Protein AF-A0AAW5HTX4-F1 (afdb_monomer_lite)

Structure (mmCIF, N/CA/C/O backbone):
data_AF-A0AAW5HTX4-F1
#
_entry.id   AF-A0AAW5HTX4-F1
#
loop_
_atom_site.group_PDB
_atom_site.id
_atom_site.type_symbol
_atom_site.label_atom_id
_atom_site.label_alt_id
_atom_site.label_comp_id
_atom_site.label_asym_id
_atom_site.label_entity_id
_atom_site.label_seq_id
_atom_site.pdbx_PDB_ins_code
_atom_site.Cartn_x
_atom_site.Cartn_y
_atom_site.Cartn_z
_atom_site.occupancy
_atom_site.B_iso_or_equiv
_atom_site.auth_seq_id
_atom_site.auth_comp_id
_atom_site.auth_asym_id
_atom_site.auth_atom_id
_atom_site.pdbx_PDB_model_num
ATOM 1 N N . MET A 1 1 ? -4.013 6.858 23.378 1.00 80.94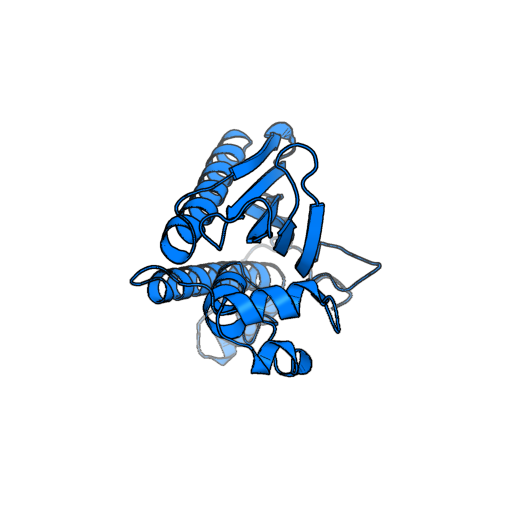 1 MET A N 1
ATOM 2 C CA . MET A 1 1 ? -2.595 6.657 23.017 1.00 80.94 1 MET A CA 1
ATOM 3 C C . MET A 1 1 ? -1.921 7.992 23.233 1.00 80.94 1 MET A C 1
ATOM 5 O O . MET A 1 1 ? -2.465 8.978 22.756 1.00 80.94 1 MET A O 1
ATOM 9 N N . ASP A 1 2 ? -0.835 8.052 23.999 1.00 87.62 2 ASP A N 1
ATOM 10 C CA . ASP A 1 2 ? -0.109 9.316 24.185 1.00 87.62 2 ASP A CA 1
ATOM 11 C C . ASP A 1 2 ? 0.807 9.634 22.985 1.00 87.62 2 ASP A C 1
ATOM 13 O O . ASP A 1 2 ? 1.029 8.789 22.111 1.00 87.62 2 ASP A O 1
ATOM 17 N N . SER A 1 3 ? 1.330 10.861 22.944 1.00 88.44 3 SER A N 1
ATOM 18 C CA . SER A 1 3 ? 2.162 11.374 21.850 1.00 88.44 3 SER A CA 1
ATOM 19 C C . SER A 1 3 ? 3.424 10.537 21.603 1.00 88.44 3 SER A C 1
ATOM 21 O O . SER A 1 3 ? 3.768 10.269 20.451 1.00 88.44 3 SER A O 1
ATOM 23 N N . ASN A 1 4 ? 4.076 10.056 22.667 1.00 89.25 4 ASN A N 1
ATOM 24 C CA . ASN A 1 4 ? 5.295 9.246 22.567 1.00 89.25 4 ASN A CA 1
ATOM 25 C C . ASN A 1 4 ? 4.986 7.851 22.006 1.00 89.25 4 ASN A C 1
ATOM 27 O O . ASN A 1 4 ? 5.704 7.334 21.148 1.00 89.25 4 ASN A O 1
ATOM 31 N N . GLN A 1 5 ? 3.887 7.239 22.456 1.00 91.81 5 GLN A N 1
ATOM 32 C CA . GLN A 1 5 ? 3.403 5.968 21.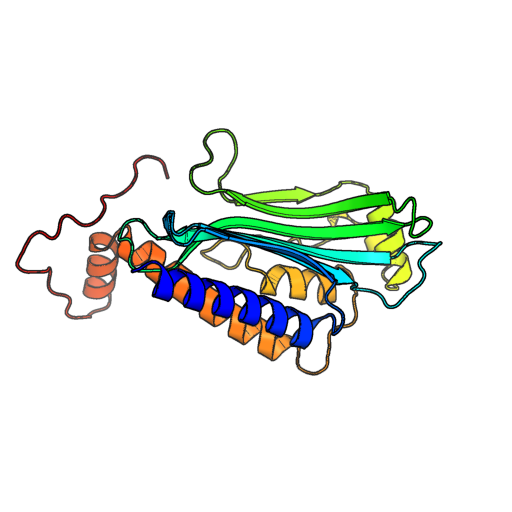923 1.00 91.81 5 GLN A CA 1
ATOM 33 C C . GLN A 1 5 ? 3.007 6.090 20.450 1.00 91.81 5 GLN A C 1
ATOM 35 O O . GLN A 1 5 ? 3.259 5.163 19.677 1.00 91.81 5 GLN A O 1
ATOM 40 N N . PHE A 1 6 ? 2.386 7.208 20.056 1.00 93.12 6 PHE A N 1
ATOM 41 C CA . PHE A 1 6 ? 2.035 7.468 18.663 1.00 93.12 6 PHE A CA 1
ATOM 42 C C . PHE A 1 6 ? 3.280 7.543 17.783 1.00 93.12 6 PHE A C 1
ATOM 44 O O . PHE A 1 6 ? 3.348 6.835 16.780 1.00 93.12 6 PHE A O 1
ATOM 51 N N . GLU A 1 7 ? 4.269 8.348 18.172 1.00 93.88 7 GLU A N 1
ATOM 52 C CA . GLU A 1 7 ? 5.511 8.513 17.417 1.00 93.88 7 GLU A CA 1
ATOM 53 C C . GLU A 1 7 ? 6.250 7.180 17.243 1.00 93.88 7 GLU A C 1
ATOM 55 O O . GLU A 1 7 ? 6.597 6.809 16.119 1.00 93.88 7 GLU A O 1
ATOM 60 N N . ALA A 1 8 ? 6.397 6.403 18.321 1.00 93.94 8 ALA A N 1
ATOM 61 C CA . ALA A 1 8 ? 7.039 5.092 18.273 1.00 93.94 8 ALA A CA 1
ATOM 62 C C . ALA A 1 8 ? 6.299 4.113 17.345 1.00 93.94 8 ALA A C 1
ATOM 64 O O . ALA A 1 8 ? 6.917 3.439 16.518 1.00 93.94 8 ALA A O 1
ATOM 65 N N . LYS A 1 9 ? 4.963 4.048 17.436 1.00 93.94 9 LYS A N 1
ATOM 66 C CA . LYS A 1 9 ? 4.156 3.183 16.563 1.00 93.94 9 LYS A CA 1
ATOM 67 C C . LYS A 1 9 ? 4.182 3.652 15.108 1.00 93.94 9 LYS A C 1
ATOM 69 O O . LYS A 1 9 ? 4.196 2.815 14.208 1.00 93.94 9 LYS A O 1
ATOM 74 N N . PHE A 1 10 ? 4.186 4.961 14.862 1.00 94.94 10 PHE A N 1
ATOM 75 C CA . PHE A 1 10 ? 4.297 5.528 13.520 1.00 94.94 10 PHE A CA 1
ATOM 76 C C . PHE A 1 10 ? 5.642 5.167 12.880 1.00 94.94 10 PHE A C 1
ATOM 78 O O . PHE A 1 10 ? 5.659 4.686 11.746 1.00 94.94 10 PHE A O 1
ATOM 85 N N . ALA A 1 11 ? 6.744 5.315 13.621 1.00 94.56 11 ALA A N 1
ATOM 86 C CA . ALA A 1 11 ? 8.073 4.918 13.168 1.00 94.56 11 ALA A CA 1
ATOM 87 C C . ALA A 1 11 ? 8.150 3.410 12.878 1.00 94.56 11 ALA A C 1
ATOM 89 O O . ALA A 1 11 ? 8.639 3.015 11.821 1.00 94.56 11 ALA A O 1
ATOM 90 N N . ALA A 1 12 ? 7.594 2.570 13.759 1.00 95.06 12 ALA A N 1
ATOM 91 C CA . ALA A 1 12 ? 7.529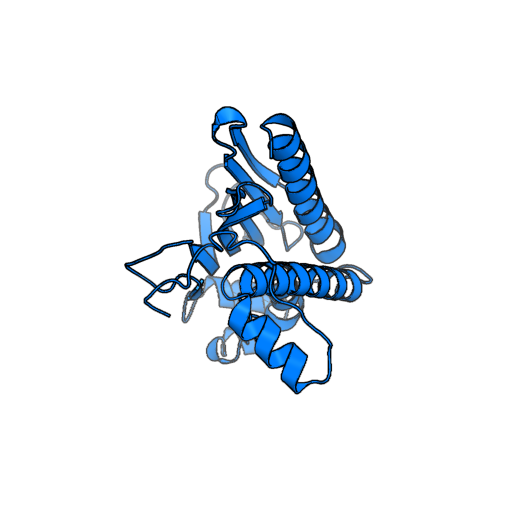 1.124 13.546 1.00 95.06 12 ALA A CA 1
ATOM 92 C C . ALA A 1 12 ? 6.729 0.755 12.286 1.00 95.06 12 ALA A C 1
ATOM 94 O O . ALA A 1 12 ? 7.156 -0.095 11.509 1.00 95.06 12 ALA A O 1
ATOM 95 N N . PHE A 1 13 ? 5.601 1.427 12.038 1.00 94.44 13 PHE A N 1
ATOM 96 C CA . PHE A 1 13 ? 4.815 1.221 10.822 1.00 94.44 13 PHE A CA 1
ATOM 97 C C . PHE A 1 13 ? 5.571 1.663 9.559 1.00 94.44 13 PHE A C 1
ATOM 99 O O . PHE A 1 13 ? 5.576 0.945 8.560 1.00 94.44 13 PHE A O 1
ATOM 106 N N . GLN A 1 14 ? 6.251 2.815 9.592 1.00 95.00 14 GLN A N 1
ATOM 107 C CA . GLN A 1 14 ? 7.101 3.251 8.480 1.00 95.00 14 GLN A CA 1
ATOM 108 C C . GLN A 1 14 ? 8.221 2.233 8.206 1.00 95.00 14 GLN A C 1
ATOM 110 O O . GLN A 1 14 ? 8.493 1.921 7.042 1.00 95.00 14 GLN A O 1
ATOM 115 N N . GLN A 1 15 ? 8.846 1.695 9.257 1.00 94.62 15 GLN A N 1
ATOM 116 C CA . GLN A 1 15 ? 9.883 0.673 9.136 1.00 94.62 15 GLN A CA 1
ATOM 117 C C . GLN A 1 15 ? 9.324 -0.622 8.541 1.00 94.62 15 GLN A C 1
ATOM 119 O O . GLN A 1 15 ? 9.898 -1.138 7.592 1.00 94.62 15 GLN A O 1
ATOM 124 N N . GLN A 1 16 ? 8.156 -1.085 8.990 1.00 94.88 16 GLN A N 1
ATOM 125 C CA . GLN A 1 16 ? 7.494 -2.265 8.425 1.00 94.88 16 GLN A CA 1
ATOM 126 C C . GLN A 1 16 ? 7.256 -2.128 6.912 1.00 94.88 16 GLN A C 1
ATOM 128 O O . GLN A 1 16 ? 7.512 -3.058 6.150 1.00 94.88 16 GLN A O 1
ATOM 133 N N . VAL A 1 17 ? 6.794 -0.957 6.459 1.00 95.62 17 VAL A N 1
ATOM 134 C CA . VAL A 1 17 ? 6.591 -0.675 5.028 1.00 95.62 17 VAL A CA 1
ATOM 135 C C . VAL A 1 17 ? 7.920 -0.660 4.266 1.00 95.62 17 VAL A C 1
ATOM 137 O O . VAL A 1 17 ? 8.011 -1.192 3.161 1.00 95.62 17 VAL A O 1
ATOM 140 N N . THR A 1 18 ? 8.952 -0.065 4.860 1.00 95.25 18 THR A N 1
ATOM 141 C CA . THR A 1 18 ? 10.319 -0.018 4.317 1.00 95.25 18 THR A CA 1
ATOM 142 C C . THR A 1 18 ? 10.878 -1.434 4.146 1.00 95.25 18 THR A C 1
ATOM 144 O O . THR A 1 18 ? 11.336 -1.785 3.058 1.00 95.25 18 THR A O 1
ATOM 147 N N . ASP A 1 19 ? 10.758 -2.267 5.179 1.00 95.19 19 ASP A N 1
ATOM 148 C CA . ASP A 1 19 ? 11.238 -3.649 5.203 1.00 95.19 19 ASP A CA 1
ATOM 149 C C . ASP A 1 19 ? 10.492 -4.525 4.199 1.00 95.19 19 ASP A C 1
ATOM 151 O O . ASP A 1 19 ? 11.114 -5.335 3.519 1.00 95.19 19 ASP A O 1
ATOM 155 N N . LEU A 1 20 ? 9.178 -4.336 4.040 1.00 96.50 20 LEU A N 1
ATOM 156 C CA . LEU A 1 20 ? 8.399 -5.051 3.031 1.00 96.50 20 LEU A CA 1
ATOM 157 C C . LEU A 1 20 ? 8.907 -4.751 1.615 1.00 96.50 20 LEU A C 1
ATOM 159 O O . LEU A 1 20 ? 9.114 -5.673 0.826 1.00 96.50 20 LEU A O 1
ATOM 163 N N . ILE A 1 21 ? 9.132 -3.478 1.279 1.00 95.88 21 ILE A N 1
ATOM 164 C CA . ILE A 1 21 ? 9.647 -3.093 -0.044 1.00 95.88 21 ILE A CA 1
ATOM 165 C C . ILE A 1 21 ? 11.064 -3.646 -0.246 1.00 95.88 21 ILE A C 1
ATOM 167 O O . ILE A 1 21 ? 11.366 -4.205 -1.308 1.00 95.88 21 ILE A O 1
ATOM 171 N N . ALA A 1 22 ? 11.904 -3.546 0.788 1.00 94.38 22 ALA A N 1
ATOM 172 C CA . ALA A 1 22 ? 13.249 -4.103 0.800 1.00 94.38 22 ALA A CA 1
ATOM 173 C C . ALA A 1 22 ? 13.244 -5.621 0.627 1.00 94.38 22 ALA A C 1
ATOM 175 O O . ALA A 1 22 ? 14.037 -6.143 -0.141 1.00 94.38 22 ALA A O 1
ATOM 176 N N . ALA A 1 23 ? 12.330 -6.352 1.248 1.00 95.44 23 ALA A N 1
ATOM 177 C CA . ALA A 1 23 ? 12.267 -7.803 1.126 1.00 95.44 23 ALA A CA 1
ATOM 178 C C . ALA A 1 23 ? 11.698 -8.284 -0.221 1.00 95.44 23 ALA A C 1
ATOM 180 O O . ALA A 1 23 ? 11.885 -9.443 -0.583 1.00 95.44 23 ALA A O 1
ATOM 181 N N . THR A 1 24 ? 11.018 -7.418 -0.982 1.00 96.38 24 THR A N 1
ATOM 182 C CA . THR A 1 24 ? 10.238 -7.839 -2.159 1.00 96.38 24 THR A CA 1
ATOM 183 C C . THR A 1 24 ? 10.767 -7.312 -3.487 1.00 96.38 24 THR A C 1
ATOM 185 O O . THR A 1 24 ? 10.966 -8.111 -4.398 1.00 96.38 24 THR A O 1
ATOM 188 N N . VAL A 1 25 ? 10.998 -6.003 -3.628 1.00 92.50 25 VAL A N 1
ATOM 189 C CA . VAL A 1 25 ? 11.201 -5.379 -4.953 1.00 92.50 25 VAL A CA 1
ATOM 190 C C . VAL A 1 25 ? 12.411 -4.458 -5.052 1.00 92.50 25 VAL A C 1
ATOM 192 O O . VAL A 1 25 ? 12.910 -4.258 -6.156 1.00 92.50 25 VAL A O 1
ATOM 195 N N . SER A 1 26 ? 12.918 -3.883 -3.953 1.00 89.50 26 SER A N 1
ATOM 196 C CA . SER A 1 26 ? 14.037 -2.932 -4.055 1.00 89.50 26 SER A CA 1
ATOM 197 C C . SER A 1 26 ? 14.807 -2.740 -2.751 1.00 89.50 26 SER A C 1
ATOM 199 O O . SER A 1 26 ? 14.221 -2.334 -1.760 1.00 89.50 26 SER A O 1
ATOM 201 N N . ASP A 1 27 ? 16.132 -2.948 -2.760 1.00 82.44 27 ASP A N 1
ATOM 202 C CA . ASP A 1 27 ? 17.028 -2.569 -1.640 1.00 82.44 27 ASP A CA 1
ATOM 203 C C . ASP A 1 27 ? 17.241 -1.056 -1.517 1.00 82.44 27 ASP A C 1
ATOM 205 O O . ASP A 1 27 ? 17.730 -0.560 -0.502 1.00 82.44 27 ASP A O 1
ATOM 209 N N . HIS A 1 28 ? 16.944 -0.309 -2.578 1.00 81.25 28 HIS A N 1
ATOM 210 C CA . HIS A 1 28 ? 17.257 1.107 -2.648 1.00 81.25 28 HIS A CA 1
ATOM 211 C C . HIS A 1 28 ? 15.996 1.920 -2.450 1.00 81.25 28 HIS A C 1
ATOM 213 O O . HIS A 1 28 ? 15.195 2.093 -3.361 1.00 81.25 28 HIS A O 1
ATOM 219 N N . LEU A 1 29 ? 15.851 2.469 -1.254 1.00 78.94 29 LEU A N 1
ATOM 220 C CA . LEU A 1 29 ? 14.774 3.391 -0.951 1.00 78.94 29 LEU A CA 1
ATOM 221 C C . LEU A 1 29 ? 15.287 4.819 -1.040 1.00 78.94 29 LEU A C 1
ATOM 223 O O . LEU A 1 29 ? 16.296 5.188 -0.439 1.00 78.94 29 LEU A O 1
ATOM 227 N N . VAL A 1 30 ? 14.566 5.634 -1.797 1.00 76.00 30 VAL A N 1
ATOM 228 C CA . VAL A 1 30 ? 14.696 7.081 -1.749 1.00 76.00 30 VAL A CA 1
ATOM 229 C C . VAL A 1 30 ? 13.544 7.580 -0.891 1.00 76.00 30 VAL A C 1
ATOM 231 O O . VAL A 1 30 ? 12.400 7.652 -1.342 1.00 76.00 30 VAL A O 1
ATOM 234 N N . THR A 1 31 ? 13.831 7.899 0.369 1.00 70.50 31 THR A N 1
ATOM 235 C CA . THR A 1 31 ? 12.855 8.569 1.232 1.00 70.50 31 THR A CA 1
ATOM 236 C C . THR A 1 31 ? 12.587 9.955 0.659 1.00 70.50 31 THR A C 1
ATOM 238 O O . THR A 1 31 ? 13.500 10.775 0.562 1.00 70.50 31 THR A O 1
ATOM 241 N N . GLY A 1 32 ? 11.345 10.203 0.245 1.00 67.00 32 GLY A N 1
ATOM 242 C CA . GLY A 1 32 ? 10.925 11.513 -0.248 1.00 67.00 32 GLY A CA 1
ATOM 243 C C . GLY A 1 32 ? 10.712 12.495 0.901 1.00 67.00 32 GLY A C 1
ATOM 244 O O . GLY A 1 32 ? 11.125 13.648 0.816 1.00 67.00 32 GLY A O 1
ATOM 245 N N . PHE A 1 33 ? 10.095 12.020 1.989 1.00 85.56 33 PHE A N 1
ATOM 246 C CA . PHE A 1 33 ? 9.729 12.821 3.158 1.00 85.56 33 PHE A CA 1
ATOM 247 C C . PHE A 1 33 ? 9.271 11.918 4.316 1.00 85.56 33 PHE A C 1
ATOM 249 O O . PHE A 1 33 ? 8.648 10.885 4.080 1.00 85.56 33 PHE A O 1
ATOM 256 N N . SER A 1 34 ? 9.521 12.315 5.564 1.00 92.25 34 SER A N 1
ATOM 257 C CA . SER A 1 34 ? 8.826 11.776 6.740 1.00 92.25 34 SER A CA 1
ATOM 258 C C . SER A 1 34 ? 8.598 12.897 7.748 1.00 92.25 34 SER A C 1
ATOM 260 O O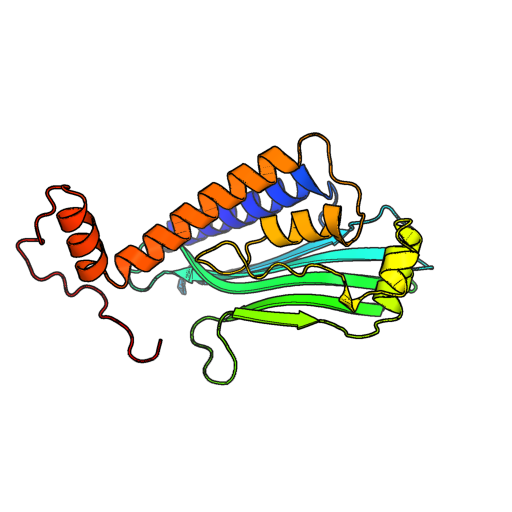 . SER A 1 34 ? 9.460 13.755 7.942 1.00 92.25 34 SER A O 1
ATOM 262 N N . PHE A 1 35 ? 7.414 12.911 8.346 1.00 92.88 35 PHE A N 1
ATOM 263 C CA . PHE A 1 35 ? 6.977 13.904 9.311 1.00 92.88 35 PHE A CA 1
ATOM 264 C C . PHE A 1 35 ? 6.050 13.265 10.330 1.00 92.88 35 PHE A C 1
ATOM 266 O O . PHE A 1 35 ? 5.119 12.544 9.973 1.00 92.88 35 PHE A O 1
ATOM 273 N N . CYS A 1 36 ? 6.271 13.590 11.594 1.00 93.44 36 CYS A N 1
ATOM 274 C CA . CYS A 1 36 ? 5.404 13.228 12.697 1.00 93.44 36 CYS A CA 1
ATOM 275 C C . CYS A 1 36 ? 5.122 14.496 13.501 1.00 93.44 36 CYS A C 1
ATOM 277 O O . CYS A 1 36 ? 6.045 15.227 13.849 1.00 93.44 36 CYS A O 1
ATOM 279 N N . ASN A 1 37 ? 3.849 14.763 13.774 1.00 91.81 37 ASN A N 1
ATOM 280 C CA . ASN A 1 37 ? 3.406 15.747 14.747 1.00 91.81 37 ASN A CA 1
ATOM 281 C C . ASN A 1 37 ? 2.778 14.976 15.922 1.00 91.81 37 ASN A C 1
ATOM 283 O O . ASN A 1 37 ? 1.619 14.555 15.813 1.00 91.81 37 ASN A O 1
ATOM 287 N N . PRO A 1 38 ? 3.535 14.766 17.014 1.00 86.12 38 PRO A N 1
ATOM 288 C CA . PRO A 1 38 ? 3.061 14.009 18.167 1.00 86.12 38 PRO A CA 1
ATOM 289 C C . PRO A 1 38 ? 1.879 14.684 18.877 1.00 86.12 38 PRO A C 1
ATOM 291 O O . PRO A 1 38 ? 0.958 13.992 19.302 1.00 86.12 38 PRO A O 1
ATOM 294 N N . ASP A 1 39 ? 1.842 16.020 18.932 1.00 87.31 39 ASP A N 1
ATOM 295 C CA . ASP A 1 39 ? 0.778 16.785 19.607 1.00 87.31 39 ASP A CA 1
ATOM 296 C C . ASP A 1 39 ? -0.597 16.566 18.970 1.00 87.31 39 ASP A C 1
ATOM 298 O O . ASP A 1 39 ? -1.616 16.495 19.650 1.00 87.31 39 ASP A O 1
ATOM 302 N N . THR A 1 40 ? -0.624 16.430 17.644 1.00 89.00 40 THR A N 1
ATOM 303 C CA . THR A 1 40 ? -1.851 16.158 16.879 1.00 89.00 40 THR A CA 1
ATOM 304 C C . THR A 1 40 ? -2.029 14.679 16.540 1.00 89.00 40 THR A C 1
ATOM 306 O O . THR A 1 40 ? -2.977 14.332 15.835 1.00 89.00 40 THR A O 1
ATOM 309 N N . CYS A 1 41 ? -1.117 13.812 17.004 1.00 92.31 41 CYS A N 1
ATOM 310 C CA . CYS A 1 41 ? -1.052 12.392 16.654 1.00 92.31 41 CYS A CA 1
ATOM 311 C C . CYS A 1 41 ? -1.262 12.162 15.148 1.00 92.31 41 CYS A C 1
ATOM 313 O O . CYS A 1 41 ? -2.126 11.394 14.707 1.00 92.31 41 CYS A O 1
ATOM 315 N N . MET A 1 42 ? -0.487 12.893 14.343 1.00 94.19 42 MET A N 1
ATOM 316 C CA . MET A 1 42 ? -0.557 12.858 12.888 1.00 94.19 42 MET A CA 1
ATOM 317 C C . MET A 1 42 ? 0.831 12.648 12.297 1.00 94.19 42 MET A C 1
ATOM 319 O O . MET A 1 42 ? 1.744 13.435 12.520 1.00 94.19 42 MET A O 1
ATOM 323 N N . GLY A 1 43 ? 0.975 11.600 11.494 1.00 96.00 43 GLY A N 1
ATOM 324 C CA . GLY A 1 43 ? 2.215 11.257 10.810 1.00 96.00 43 GLY A CA 1
ATOM 325 C C . GLY A 1 43 ? 2.004 11.150 9.308 1.00 96.00 43 GLY A C 1
ATOM 326 O O . GLY A 1 43 ? 0.909 10.842 8.832 1.00 96.00 43 GLY A O 1
ATOM 327 N N . SER A 1 44 ? 3.030 11.439 8.523 1.00 97.00 44 SER A N 1
ATOM 328 C CA . SER A 1 44 ? 3.028 11.263 7.074 1.00 97.00 44 SER A CA 1
ATOM 329 C C . SER A 1 44 ? 4.408 10.875 6.579 1.00 97.00 44 SER A C 1
ATOM 331 O O . SER A 1 44 ? 5.397 11.454 7.012 1.00 97.00 44 SER A O 1
ATOM 333 N N . PHE A 1 45 ? 4.479 9.930 5.649 1.00 96.50 45 PHE A N 1
ATOM 334 C CA . PHE A 1 45 ? 5.734 9.575 4.998 1.00 96.50 45 PHE A CA 1
ATOM 335 C C . PHE A 1 45 ? 5.532 9.268 3.517 1.00 96.50 45 PHE A C 1
ATOM 337 O O . PHE A 1 45 ? 4.452 8.859 3.082 1.00 96.50 45 PHE A O 1
ATOM 344 N N . GLU A 1 46 ? 6.600 9.477 2.754 1.00 96.31 46 GLU A N 1
ATOM 345 C CA . GLU A 1 46 ? 6.705 9.163 1.339 1.00 96.31 46 GLU A CA 1
ATOM 346 C C . GLU A 1 46 ? 7.976 8.354 1.067 1.00 96.31 46 GLU A C 1
ATOM 348 O O . GLU A 1 46 ? 9.086 8.776 1.402 1.00 96.31 46 GLU A O 1
ATOM 353 N N . LEU A 1 47 ? 7.803 7.215 0.401 1.00 95.44 47 LEU A N 1
ATOM 354 C CA . LEU A 1 47 ? 8.875 6.352 -0.077 1.00 95.44 47 LEU A CA 1
ATOM 355 C C . LEU A 1 47 ? 8.802 6.236 -1.601 1.00 95.44 47 LEU A C 1
ATOM 357 O O . LEU A 1 47 ? 7.725 6.077 -2.186 1.00 95.44 47 LEU A O 1
ATOM 361 N N . LEU A 1 48 ? 9.967 6.305 -2.238 1.00 93.06 48 LEU A N 1
ATOM 362 C CA . LEU A 1 48 ? 10.161 6.062 -3.662 1.00 93.06 48 LEU A CA 1
ATOM 363 C C . LEU A 1 48 ? 11.157 4.914 -3.817 1.00 93.06 48 LEU A C 1
ATOM 365 O O . LEU A 1 48 ? 12.318 5.034 -3.428 1.00 93.06 48 LEU A O 1
ATOM 369 N N . ALA A 1 49 ? 10.704 3.807 -4.390 1.00 93.06 49 ALA A N 1
ATOM 370 C CA . ALA A 1 49 ? 11.501 2.606 -4.586 1.00 93.06 49 ALA A CA 1
ATOM 371 C C . ALA A 1 49 ? 11.678 2.349 -6.089 1.00 93.06 49 ALA A C 1
ATOM 373 O O . ALA A 1 49 ? 10.694 2.063 -6.774 1.00 93.06 49 ALA A O 1
ATOM 374 N N . PRO A 1 50 ? 12.892 2.454 -6.650 1.00 91.00 50 PRO A N 1
ATOM 375 C CA . PRO A 1 50 ? 13.144 2.071 -8.032 1.00 91.00 50 PRO A CA 1
ATOM 376 C C . PRO A 1 50 ? 12.853 0.579 -8.224 1.00 91.00 50 PRO A C 1
ATOM 378 O O . PRO A 1 50 ? 13.394 -0.250 -7.493 1.00 91.00 50 PRO A O 1
ATOM 381 N N . LEU A 1 51 ? 12.027 0.250 -9.218 1.00 89.81 51 LEU A N 1
ATOM 382 C CA . LEU A 1 51 ? 11.667 -1.128 -9.589 1.00 89.81 51 LEU A CA 1
ATOM 383 C C . LEU A 1 51 ? 12.613 -1.718 -10.648 1.00 89.81 51 LEU A C 1
ATOM 385 O O . LEU A 1 51 ? 12.671 -2.926 -10.846 1.00 89.81 51 LEU A O 1
ATOM 389 N N . SER A 1 52 ? 13.369 -0.861 -11.339 1.00 75.06 52 SER A N 1
ATOM 390 C CA . SER A 1 52 ? 14.335 -1.240 -12.373 1.00 75.06 52 SER A CA 1
ATOM 391 C C . SER A 1 52 ? 15.710 -0.649 -12.068 1.00 75.06 52 SER A C 1
ATOM 393 O O . SER A 1 52 ? 15.824 0.549 -11.788 1.00 75.06 52 SER A O 1
ATOM 395 N N . TYR A 1 53 ? 16.769 -1.451 -12.187 1.00 55.19 53 TYR A N 1
ATOM 396 C CA . TYR A 1 53 ? 18.137 -0.983 -11.979 1.00 55.19 53 TYR A CA 1
ATOM 397 C C . TYR A 1 53 ? 18.634 -0.196 -13.210 1.00 55.19 53 TYR A C 1
ATOM 399 O O . TYR A 1 53 ? 19.022 -0.767 -14.220 1.00 55.19 53 TYR A O 1
ATOM 407 N N . LYS A 1 54 ? 18.601 1.139 -13.101 1.00 52.31 54 LYS A N 1
ATOM 408 C CA . LYS A 1 54 ? 19.362 2.141 -13.878 1.00 52.31 54 LYS A CA 1
ATOM 409 C C . LYS A 1 54 ? 19.398 1.997 -15.415 1.00 52.31 54 LYS A C 1
ATOM 411 O O . LYS A 1 54 ? 20.364 1.482 -15.963 1.00 52.31 54 LYS A O 1
ATOM 416 N N . ILE A 1 55 ? 18.516 2.734 -16.099 1.00 52.16 55 ILE A N 1
ATO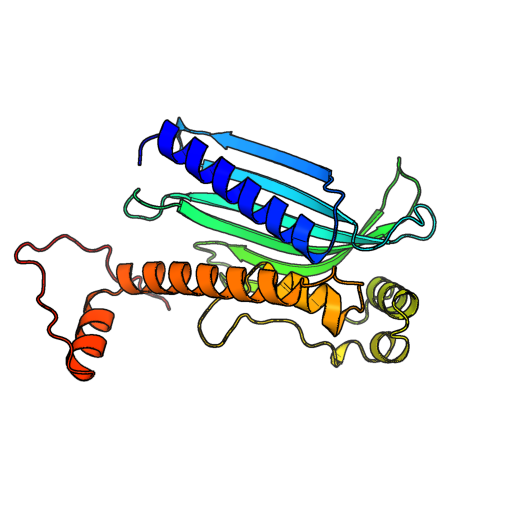M 417 C CA . ILE A 1 55 ? 18.937 3.553 -17.255 1.00 52.16 55 ILE A CA 1
ATOM 418 C C . ILE A 1 55 ? 18.325 4.964 -17.107 1.00 52.16 55 ILE A C 1
ATOM 420 O O . ILE A 1 55 ? 17.210 5.215 -17.560 1.00 52.16 55 ILE A O 1
ATOM 424 N N . PRO A 1 56 ? 19.011 5.901 -16.419 1.00 51.47 56 PRO A N 1
ATOM 425 C CA . PRO A 1 56 ? 18.441 7.200 -16.039 1.00 51.47 56 PRO A CA 1
ATOM 426 C C . PRO A 1 56 ? 17.967 8.063 -17.215 1.00 51.47 56 PRO A C 1
ATOM 428 O O . PRO A 1 56 ? 17.020 8.828 -17.066 1.00 51.47 56 PRO A O 1
ATOM 431 N N . GLU A 1 57 ? 18.607 7.955 -18.380 1.00 59.81 57 GLU A N 1
ATOM 432 C CA . GLU A 1 57 ? 18.321 8.844 -19.512 1.00 59.81 57 GLU A CA 1
ATOM 433 C C . GLU A 1 57 ? 17.165 8.349 -20.386 1.00 59.81 57 GLU A C 1
ATOM 435 O O . GLU A 1 57 ? 16.357 9.156 -20.844 1.00 59.81 57 GLU A O 1
ATOM 440 N N . THR A 1 58 ? 17.019 7.032 -20.548 1.00 64.62 58 THR A N 1
ATOM 441 C CA . THR A 1 58 ? 15.924 6.427 -21.321 1.00 64.62 58 THR A CA 1
ATOM 442 C C . THR A 1 58 ? 14.681 6.170 -20.466 1.00 64.62 58 THR A C 1
ATOM 444 O O . THR A 1 58 ? 13.613 5.886 -21.004 1.00 64.62 58 THR A O 1
ATOM 447 N N . GLY A 1 59 ? 14.798 6.272 -19.141 1.00 73.75 59 GLY A N 1
ATOM 448 C CA . GLY A 1 59 ? 13.717 6.152 -18.168 1.00 73.75 59 GLY A CA 1
ATOM 449 C C . GLY A 1 59 ? 13.670 4.812 -17.435 1.00 73.75 59 GLY A C 1
ATOM 450 O O . GLY A 1 59 ? 14.370 3.873 -17.798 1.00 73.75 59 GLY A O 1
ATOM 451 N N . GLY A 1 60 ? 12.837 4.711 -16.407 1.00 86.44 60 GLY A N 1
ATOM 452 C CA . GLY A 1 60 ? 12.642 3.532 -15.567 1.00 86.44 60 GLY A CA 1
ATOM 453 C C . GLY A 1 60 ? 11.339 3.626 -14.780 1.00 86.44 60 GLY A C 1
ATOM 454 O O . GLY A 1 60 ? 10.543 4.538 -15.004 1.00 86.44 60 GLY A O 1
ATOM 455 N N . ALA A 1 61 ? 11.124 2.689 -13.864 1.00 90.81 61 ALA A N 1
ATOM 456 C CA . ALA A 1 61 ? 9.928 2.660 -13.032 1.00 90.81 61 ALA A CA 1
ATOM 457 C C . ALA A 1 61 ? 10.250 2.833 -11.547 1.00 90.81 61 ALA A C 1
ATOM 459 O O . ALA A 1 61 ? 11.258 2.326 -11.052 1.00 90.81 61 ALA A O 1
ATOM 460 N N . GLU A 1 62 ? 9.368 3.530 -10.840 1.00 93.06 62 GLU A N 1
ATOM 461 C CA . GLU A 1 62 ? 9.410 3.709 -9.391 1.00 93.06 62 GLU A CA 1
ATOM 462 C C . GLU A 1 62 ? 8.061 3.286 -8.793 1.00 93.06 62 GLU A C 1
ATOM 464 O O . GLU A 1 62 ? 7.001 3.704 -9.271 1.00 93.06 62 GLU A O 1
ATOM 469 N N . LEU A 1 63 ? 8.105 2.485 -7.730 1.00 95.88 63 LEU A N 1
ATOM 470 C CA . LEU A 1 63 ? 6.996 2.304 -6.805 1.00 95.88 63 LEU A CA 1
ATOM 471 C C . LEU A 1 63 ? 6.978 3.501 -5.853 1.00 95.88 63 LEU A C 1
ATOM 473 O O . LEU A 1 63 ? 7.968 3.822 -5.198 1.00 95.88 63 LEU A O 1
ATOM 477 N N . HIS A 1 64 ? 5.840 4.173 -5.793 1.00 96.31 64 HIS A N 1
ATOM 478 C CA . HIS A 1 64 ? 5.575 5.302 -4.921 1.00 96.31 64 HIS A CA 1
ATOM 479 C C . HIS A 1 64 ? 4.608 4.887 -3.825 1.00 96.31 64 HIS A C 1
ATOM 481 O O . HIS A 1 64 ? 3.531 4.367 -4.109 1.00 96.31 64 HIS A O 1
ATOM 487 N N . VAL A 1 65 ? 4.993 5.151 -2.582 1.00 97.44 65 VAL A N 1
ATOM 488 C CA . VAL A 1 65 ? 4.181 4.892 -1.398 1.00 97.44 65 VAL A CA 1
ATOM 489 C C . VAL A 1 65 ? 4.072 6.182 -0.610 1.00 97.44 65 VAL A C 1
ATOM 491 O O . VAL A 1 65 ? 5.076 6.731 -0.169 1.00 97.44 65 VAL A O 1
ATOM 494 N N . ASN A 1 66 ? 2.852 6.667 -0.421 1.00 97.06 66 ASN A N 1
ATOM 495 C CA . ASN A 1 66 ? 2.551 7.798 0.441 1.00 97.06 66 ASN A CA 1
ATOM 496 C C . ASN A 1 66 ? 1.482 7.385 1.448 1.00 97.06 66 ASN A C 1
ATOM 498 O O . ASN A 1 66 ? 0.432 6.869 1.067 1.00 97.06 66 ASN A O 1
ATOM 502 N N . CYS A 1 67 ? 1.744 7.625 2.725 1.00 96.75 67 CYS A N 1
ATOM 503 C CA . CYS A 1 67 ? 0.827 7.297 3.805 1.00 96.75 67 CYS A CA 1
ATOM 504 C C . CYS A 1 67 ? 0.679 8.493 4.733 1.00 96.75 67 CYS A C 1
ATOM 506 O O . CYS A 1 67 ? 1.673 9.088 5.143 1.00 96.75 67 CYS A O 1
ATOM 508 N N . LYS A 1 68 ? -0.560 8.783 5.131 1.00 96.62 68 LYS A N 1
ATOM 509 C CA . LYS A 1 68 ? -0.891 9.682 6.234 1.00 96.62 68 LYS A CA 1
ATOM 510 C C . LYS A 1 68 ? -1.632 8.895 7.301 1.00 96.62 68 LYS A C 1
ATOM 512 O O . LYS A 1 68 ? -2.700 8.332 7.042 1.00 96.62 68 LYS A O 1
ATOM 517 N N . ILE A 1 69 ? -1.059 8.861 8.493 1.00 95.25 69 ILE A N 1
ATOM 518 C CA . ILE A 1 69 ? -1.530 8.086 9.634 1.00 95.25 69 ILE A CA 1
ATOM 519 C C . ILE A 1 69 ? -2.002 9.043 10.723 1.00 95.25 69 ILE A C 1
ATOM 521 O O . ILE A 1 69 ? -1.426 10.105 10.940 1.00 95.25 69 ILE A O 1
ATOM 525 N N . THR A 1 70 ? -3.083 8.661 11.382 1.00 93.44 70 THR A N 1
ATOM 526 C CA . THR A 1 70 ? -3.646 9.337 12.548 1.00 93.44 70 THR A CA 1
ATOM 527 C C . THR A 1 70 ? -4.174 8.279 13.513 1.00 93.44 70 THR A C 1
ATOM 529 O O . THR A 1 70 ? -3.977 7.084 13.274 1.00 93.44 70 THR A O 1
ATOM 532 N N . LEU A 1 71 ? -4.830 8.673 14.595 1.00 89.12 71 LEU A N 1
ATOM 533 C CA . LEU A 1 71 ? -5.492 7.729 15.482 1.00 89.12 71 LEU A CA 1
ATOM 534 C C . LEU A 1 71 ? -6.853 7.274 14.929 1.00 89.12 71 LEU A C 1
ATOM 536 O O . LEU A 1 71 ? -7.454 7.868 14.024 1.00 89.12 71 LEU A O 1
ATOM 540 N N . ASP A 1 72 ? -7.324 6.134 15.418 1.00 82.88 72 ASP A N 1
ATOM 541 C CA . ASP A 1 72 ? -8.713 5.736 15.242 1.00 82.88 72 ASP A CA 1
ATOM 542 C C . ASP A 1 72 ? -9.647 6.580 16.122 1.00 82.88 72 ASP A C 1
ATOM 544 O O . ASP A 1 72 ? -9.206 7.401 16.912 1.00 82.88 72 ASP A O 1
ATOM 548 N N . ARG A 1 73 ? -10.965 6.408 15.977 1.00 74.31 73 ARG A N 1
ATOM 549 C CA . ARG A 1 73 ? -11.951 7.202 16.739 1.00 74.31 73 ARG A CA 1
ATOM 550 C C . ARG A 1 73 ? -11.869 7.005 18.253 1.00 74.31 73 ARG A C 1
ATOM 552 O O . ARG A 1 73 ? -12.418 7.808 18.990 1.00 74.31 73 ARG A O 1
ATOM 559 N N . THR A 1 74 ? -11.261 5.907 18.686 1.00 74.81 74 THR A N 1
ATOM 560 C CA . THR A 1 74 ? -11.078 5.566 20.099 1.00 74.81 74 THR A CA 1
ATOM 561 C C . THR A 1 74 ? -9.733 6.038 20.643 1.00 74.81 74 THR A C 1
ATOM 563 O O . THR A 1 74 ? -9.360 5.662 21.752 1.00 74.81 74 THR A O 1
ATOM 566 N N . ASP A 1 75 ? -8.963 6.777 19.839 1.00 79.00 75 ASP A N 1
ATOM 567 C CA . ASP A 1 75 ? -7.617 7.255 20.144 1.00 79.00 75 ASP A CA 1
ATOM 568 C C . ASP A 1 75 ? -6.666 6.162 20.655 1.00 79.00 75 ASP A C 1
ATOM 570 O O . ASP A 1 75 ? -5.722 6.409 21.406 1.00 79.00 75 ASP A O 1
ATOM 574 N N . SER A 1 76 ? -6.908 4.914 20.256 1.00 80.44 76 SER A N 1
ATOM 575 C CA . SER A 1 76 ? -6.271 3.737 20.854 1.00 80.44 76 SER A CA 1
ATOM 576 C C . SER A 1 76 ? -5.357 3.013 19.872 1.00 80.44 76 SER A C 1
ATOM 578 O O . SER A 1 76 ? -4.390 2.363 20.282 1.00 80.44 76 SER A O 1
ATOM 580 N N . PHE A 1 77 ? -5.606 3.162 18.570 1.00 84.62 77 PHE A N 1
ATOM 581 C CA . PHE A 1 77 ? -4.858 2.473 17.521 1.00 84.62 77 PHE A CA 1
ATOM 582 C C . PHE A 1 77 ? -4.476 3.418 16.387 1.00 84.62 77 PHE A C 1
ATOM 584 O O . PHE A 1 77 ? -5.159 4.405 16.122 1.00 84.62 77 PHE A O 1
ATOM 591 N N . LEU A 1 78 ? -3.387 3.084 15.688 1.00 90.00 78 LEU A N 1
ATOM 592 C CA . LEU A 1 78 ? -3.048 3.757 14.441 1.00 90.00 78 LEU A CA 1
ATOM 593 C C . LEU A 1 78 ? -4.107 3.476 13.382 1.00 90.00 78 LEU A C 1
ATOM 595 O O . LEU A 1 78 ? -4.705 2.402 13.315 1.00 90.00 78 LEU A O 1
ATOM 599 N N . SER A 1 79 ? -4.314 4.459 12.521 1.00 89.81 79 SER A N 1
ATOM 600 C CA . SER A 1 79 ? -5.366 4.413 11.535 1.00 89.81 79 SER A CA 1
ATOM 601 C C . SER A 1 79 ? -4.997 5.239 10.310 1.00 89.81 79 SER A C 1
ATOM 603 O O . SER A 1 79 ? -4.568 6.387 10.400 1.00 89.81 79 SER A O 1
ATOM 605 N N . THR A 1 80 ? -5.175 4.665 9.123 1.00 92.31 80 THR A N 1
ATOM 606 C CA . THR A 1 80 ? -4.850 5.358 7.872 1.00 92.31 80 THR A CA 1
ATOM 607 C C . THR A 1 80 ? -5.854 6.474 7.607 1.00 92.31 80 THR A C 1
ATOM 609 O O . THR A 1 80 ? -7.041 6.204 7.404 1.00 92.31 80 THR A O 1
ATOM 612 N N . HIS A 1 81 ? -5.390 7.720 7.571 1.00 92.56 81 HIS A N 1
ATOM 613 C CA . HIS A 1 81 ? -6.174 8.851 7.084 1.00 92.56 81 HIS A CA 1
ATOM 614 C C . HIS A 1 81 ? -6.199 8.866 5.553 1.00 92.56 81 HIS A C 1
ATOM 616 O O . HIS A 1 81 ? -7.266 8.965 4.953 1.00 92.56 81 HIS A O 1
ATOM 622 N N . SER A 1 82 ? -5.036 8.701 4.924 1.00 95.12 82 SER A N 1
ATOM 623 C CA . SER A 1 82 ? -4.927 8.507 3.480 1.00 95.12 82 SER A CA 1
ATOM 624 C C . SER A 1 82 ? -3.755 7.602 3.124 1.00 95.12 82 SER A C 1
ATOM 626 O O . SER A 1 82 ? -2.761 7.553 3.849 1.00 95.12 82 SER A O 1
ATOM 628 N N . SER A 1 83 ? -3.864 6.904 2.001 1.00 95.69 83 SER A N 1
ATOM 629 C CA . SER A 1 83 ? -2.746 6.197 1.381 1.00 95.69 83 SER A CA 1
ATOM 630 C C . SER A 1 83 ? -2.797 6.357 -0.134 1.00 95.69 83 SER A C 1
ATOM 632 O O . SER A 1 83 ? -3.872 6.476 -0.720 1.00 95.69 83 SER A O 1
ATOM 634 N N . SER A 1 84 ? -1.630 6.385 -0.765 1.00 96.81 84 SER A N 1
ATOM 635 C CA . SER A 1 84 ? -1.468 6.338 -2.213 1.00 96.81 84 SER A CA 1
ATOM 636 C C . SER A 1 84 ? -0.320 5.396 -2.529 1.00 96.81 84 SER A C 1
ATOM 638 O O . SER A 1 84 ? 0.817 5.639 -2.122 1.00 96.81 84 SER A O 1
ATOM 640 N N . TYR A 1 85 ? -0.633 4.312 -3.227 1.00 97.38 85 TYR A N 1
ATOM 641 C CA . TYR A 1 85 ? 0.344 3.364 -3.745 1.00 97.38 85 TYR A CA 1
ATOM 642 C C . TYR A 1 85 ? 0.303 3.459 -5.261 1.00 97.38 85 TYR A C 1
ATOM 644 O O . TYR A 1 85 ? -0.769 3.343 -5.851 1.00 97.38 85 TYR A O 1
ATOM 652 N N . GLY A 1 86 ? 1.427 3.708 -5.919 1.00 95.81 86 GLY A N 1
ATOM 653 C CA . GLY A 1 86 ? 1.415 3.915 -7.361 1.00 95.81 86 GLY A CA 1
ATOM 654 C C . GLY A 1 86 ? 2.682 3.480 -8.058 1.00 95.81 86 GLY A C 1
ATOM 655 O O . GLY A 1 86 ? 3.765 3.529 -7.491 1.00 95.81 86 GLY A O 1
ATOM 656 N N . VAL A 1 87 ? 2.541 3.113 -9.327 1.00 95.50 87 VAL A N 1
ATOM 657 C CA . VAL A 1 87 ? 3.673 2.873 -10.223 1.00 95.50 87 VAL A CA 1
ATOM 658 C C . VAL A 1 87 ? 3.841 4.098 -11.108 1.00 95.50 87 VAL A C 1
ATOM 660 O O . VAL A 1 87 ? 2.874 4.625 -11.669 1.00 95.50 87 VAL A O 1
ATOM 663 N N . ARG A 1 88 ? 5.072 4.589 -11.210 1.00 93.38 88 ARG A N 1
ATOM 664 C CA . ARG A 1 88 ? 5.425 5.785 -11.976 1.00 93.38 88 ARG A CA 1
ATOM 665 C C . ARG A 1 88 ? 6.502 5.441 -12.987 1.00 93.38 88 ARG A C 1
ATOM 667 O O . ARG A 1 88 ? 7.491 4.811 -12.633 1.00 93.38 88 ARG A O 1
ATOM 674 N N . PHE A 1 89 ? 6.343 5.912 -14.216 1.00 91.88 89 PHE A N 1
ATOM 675 C CA . PHE A 1 89 ? 7.411 5.925 -15.203 1.00 91.88 89 PHE A CA 1
ATOM 676 C C . PHE A 1 89 ? 8.189 7.232 -15.083 1.00 91.88 89 PHE A C 1
ATOM 678 O O . PHE A 1 89 ? 7.612 8.320 -15.049 1.00 91.88 89 PHE A O 1
ATOM 685 N N . VAL A 1 90 ? 9.505 7.136 -14.999 1.00 89.69 90 VAL A N 1
ATOM 686 C CA . VAL A 1 90 ? 10.387 8.246 -14.657 1.00 89.69 90 VAL A CA 1
ATOM 687 C C . VAL A 1 90 ? 11.487 8.335 -15.696 1.00 89.69 90 VAL A C 1
ATOM 689 O O . VAL A 1 90 ? 12.130 7.334 -15.968 1.00 89.69 90 VAL A O 1
ATOM 692 N N . TYR A 1 91 ? 11.709 9.502 -16.300 1.00 87.06 91 TYR A N 1
ATOM 693 C CA . TYR A 1 91 ? 12.630 9.650 -17.433 1.00 87.06 91 TYR A CA 1
ATOM 694 C C . TYR A 1 91 ? 13.266 11.038 -17.516 1.00 87.06 91 TYR A C 1
ATOM 696 O O . TYR A 1 91 ? 12.827 11.989 -16.866 1.00 87.06 91 TYR A O 1
ATOM 704 N N . GLY A 1 92 ? 14.299 11.165 -18.349 1.00 85.31 92 GLY A N 1
ATOM 705 C CA . GLY A 1 92 ? 15.055 12.402 -18.512 1.00 85.31 92 GLY A CA 1
ATOM 706 C C . GLY A 1 92 ? 16.164 12.582 -17.467 1.00 85.31 92 GLY A C 1
ATOM 707 O O . GLY A 1 92 ? 16.274 11.820 -16.506 1.00 85.31 92 GLY A O 1
ATOM 708 N N . PRO A 1 93 ? 17.021 13.602 -17.641 1.00 81.69 93 PRO A N 1
ATOM 709 C CA . PRO A 1 93 ? 18.226 13.757 -16.836 1.00 81.69 93 PRO A CA 1
ATOM 710 C C . PRO A 1 93 ? 17.887 14.050 -15.371 1.00 81.69 93 PRO A C 1
ATOM 712 O O . PRO A 1 93 ? 16.906 14.733 -15.079 1.00 81.69 93 PRO A O 1
ATOM 715 N N . LYS A 1 94 ? 18.755 13.627 -14.440 1.00 76.38 94 LYS A N 1
ATOM 716 C CA . LYS A 1 94 ? 18.548 13.731 -12.977 1.00 76.38 94 LYS A CA 1
ATOM 717 C C . LYS A 1 94 ? 18.063 15.113 -12.502 1.00 76.38 94 LYS A C 1
ATOM 719 O O . LYS A 1 94 ? 17.228 15.189 -11.610 1.00 76.38 94 LYS A O 1
ATOM 724 N N . LYS A 1 95 ? 18.558 16.202 -13.109 1.00 80.06 95 LYS A N 1
ATOM 725 C CA . LYS A 1 95 ? 18.187 17.593 -12.765 1.00 80.06 95 LYS A CA 1
ATOM 726 C C . LYS A 1 95 ? 16.844 18.069 -13.351 1.00 80.06 95 LYS A C 1
ATOM 728 O O . LYS A 1 95 ? 16.343 19.098 -12.921 1.00 80.06 95 LYS A O 1
ATOM 733 N N . LYS A 1 96 ? 16.279 17.372 -14.345 1.00 84.69 96 LYS A N 1
ATOM 734 C CA . LYS A 1 96 ? 14.999 17.690 -15.018 1.00 84.69 96 LYS A CA 1
ATOM 735 C C . LYS A 1 96 ? 14.156 16.424 -15.211 1.00 84.69 96 LYS A C 1
ATOM 737 O O . LYS A 1 96 ? 13.592 16.192 -16.281 1.00 84.69 96 LYS A O 1
ATOM 742 N N . ARG A 1 97 ? 14.136 15.584 -14.179 1.00 83.94 97 ARG A N 1
ATOM 743 C CA . ARG A 1 97 ? 13.447 14.297 -14.178 1.00 83.94 97 ARG A CA 1
ATOM 744 C C . ARG A 1 97 ? 11.947 14.515 -14.380 1.00 83.94 97 ARG A C 1
ATOM 746 O O . ARG A 1 97 ? 11.328 15.266 -13.630 1.00 83.94 97 ARG A O 1
ATOM 753 N N . LYS A 1 98 ? 11.373 13.862 -15.386 1.00 89.25 98 LYS A N 1
ATOM 754 C CA . LYS A 1 98 ? 9.935 13.847 -15.666 1.00 89.25 98 LYS A CA 1
ATOM 755 C C . LYS A 1 98 ? 9.321 12.584 -15.077 1.00 89.25 98 LYS A C 1
ATOM 757 O O . LYS A 1 98 ? 9.945 11.526 -15.096 1.00 89.25 98 LYS A O 1
ATOM 762 N N . VAL A 1 99 ? 8.105 12.711 -14.558 1.00 90.06 99 VAL A N 1
ATOM 763 C CA . VAL A 1 99 ? 7.364 11.626 -13.908 1.00 90.06 99 VAL A CA 1
ATOM 764 C C . VAL A 1 99 ? 6.003 11.512 -14.577 1.00 90.06 99 VAL A C 1
ATOM 766 O O . VAL A 1 99 ? 5.277 12.499 -14.673 1.00 90.06 99 VAL A O 1
ATOM 769 N N . HIS A 1 100 ? 5.659 10.311 -15.028 1.00 91.88 100 HIS A N 1
ATOM 770 C CA . HIS A 1 100 ? 4.361 9.987 -15.598 1.00 91.88 100 HIS A CA 1
ATOM 771 C C . HIS A 1 100 ? 3.710 8.871 -14.769 1.00 91.88 100 HIS A C 1
ATOM 773 O O . HIS A 1 100 ? 4.287 7.787 -14.655 1.00 91.88 100 HIS A O 1
ATOM 779 N N . PRO A 1 101 ? 2.548 9.104 -14.139 1.00 93.50 101 PRO A N 1
ATOM 780 C CA . PRO A 1 101 ? 1.879 8.063 -13.372 1.00 93.50 101 PRO A CA 1
ATOM 781 C C . PRO A 1 101 ? 1.317 6.985 -14.305 1.00 93.50 101 PRO A C 1
ATOM 783 O O . PRO A 1 101 ? 0.664 7.299 -15.298 1.00 93.50 101 PRO A O 1
ATOM 786 N N . ILE A 1 102 ? 1.541 5.720 -13.959 1.00 94.50 102 ILE A N 1
ATOM 787 C CA . ILE A 1 102 ? 0.979 4.565 -14.668 1.00 94.50 102 ILE A CA 1
ATOM 788 C C . ILE A 1 102 ? -0.347 4.166 -14.026 1.00 94.50 102 ILE A C 1
ATOM 790 O O . ILE A 1 102 ? -1.392 4.164 -14.671 1.00 94.50 102 ILE A O 1
ATOM 794 N N . VAL A 1 103 ? -0.302 3.896 -12.723 1.00 96.31 103 VAL A N 1
ATOM 795 C CA . VAL A 1 103 ? -1.466 3.546 -11.913 1.00 96.31 103 VAL A CA 1
ATOM 796 C C . VAL A 1 103 ? -1.289 4.090 -10.501 1.00 96.31 103 VAL A C 1
ATOM 798 O O . VAL A 1 103 ? -0.160 4.189 -10.013 1.00 96.31 103 VAL A O 1
ATOM 801 N N . ARG A 1 104 ? -2.391 4.471 -9.850 1.00 96.50 104 ARG A N 1
ATOM 802 C CA . ARG A 1 104 ? -2.428 4.828 -8.426 1.00 96.50 104 ARG A CA 1
ATOM 803 C C . ARG A 1 104 ? -3.647 4.221 -7.751 1.00 96.50 104 ARG A C 1
ATOM 805 O O . ARG A 1 104 ? -4.765 4.442 -8.203 1.00 96.50 104 ARG A O 1
ATOM 812 N N . PHE A 1 105 ? -3.420 3.531 -6.647 1.00 96.50 105 PHE A N 1
ATOM 813 C CA . PHE A 1 105 ? -4.433 3.044 -5.723 1.00 96.50 105 PHE A CA 1
ATOM 814 C C . PHE A 1 105 ? -4.489 4.026 -4.557 1.00 96.50 105 PHE A C 1
ATOM 816 O O . PHE A 1 105 ? -3.511 4.190 -3.826 1.00 96.50 105 PHE A O 1
ATOM 823 N N . GLU A 1 106 ? -5.604 4.737 -4.429 1.00 95.12 106 GLU A N 1
ATOM 824 C CA . GLU A 1 106 ? -5.781 5.803 -3.449 1.00 95.12 106 GLU A CA 1
ATOM 825 C C . GLU A 1 106 ? -6.855 5.425 -2.430 1.00 95.12 106 GLU A C 1
ATOM 827 O O . GLU A 1 106 ? -7.928 4.921 -2.764 1.00 95.12 106 GLU A O 1
ATOM 832 N N . TYR A 1 107 ? -6.568 5.734 -1.170 1.00 93.94 107 TYR A N 1
ATOM 833 C CA . TYR A 1 107 ? -7.541 5.750 -0.096 1.00 93.94 107 TYR A CA 1
ATOM 834 C C . TYR A 1 107 ? -7.552 7.122 0.574 1.00 93.94 107 TYR A C 1
ATOM 836 O O . TYR A 1 107 ? -6.502 7.663 0.923 1.00 93.94 107 TYR A O 1
ATOM 844 N N . LEU A 1 108 ? -8.743 7.663 0.809 1.00 92.94 108 LEU A N 1
ATOM 845 C CA . LEU A 1 108 ? -8.959 8.897 1.551 1.00 92.94 108 LEU A CA 1
ATOM 846 C C . LEU A 1 108 ? -10.146 8.739 2.500 1.00 92.94 108 LEU A C 1
ATOM 848 O O . LEU A 1 108 ? -11.298 8.634 2.076 1.00 92.94 108 LEU A O 1
ATOM 852 N N . ARG A 1 109 ? -9.864 8.777 3.802 1.00 88.75 109 ARG A N 1
ATOM 853 C CA . ARG A 1 109 ? -10.880 8.703 4.849 1.00 88.75 109 ARG A CA 1
ATOM 854 C C . ARG A 1 109 ? -11.832 9.891 4.762 1.00 88.75 109 ARG A C 1
ATOM 856 O O . ARG A 1 109 ? -11.405 11.040 4.783 1.00 88.75 109 ARG A O 1
ATOM 863 N N . GLY A 1 110 ? -13.132 9.602 4.768 1.00 85.75 110 GLY A N 1
ATOM 864 C CA . GLY A 1 110 ? -14.170 10.632 4.830 1.00 85.75 110 GLY A CA 1
ATOM 865 C C . GLY A 1 110 ? -14.325 11.432 3.539 1.00 85.75 110 GLY A C 1
ATOM 866 O O . GLY A 1 110 ? -14.886 12.526 3.581 1.00 85.75 110 GLY A O 1
ATOM 867 N N . SER A 1 111 ? -13.842 10.910 2.406 1.00 88.25 111 SER A N 1
ATOM 868 C CA . SER A 1 111 ? -14.066 11.551 1.113 1.00 88.25 111 SER A CA 1
ATOM 869 C C . SER A 1 111 ? -15.562 11.614 0.793 1.00 88.25 111 SER A C 1
ATOM 871 O O . SER A 1 111 ? -16.252 10.606 0.883 1.00 88.25 111 SER A O 1
ATOM 873 N N . GLN A 1 112 ? -16.047 12.806 0.432 1.00 88.00 112 GLN A N 1
ATOM 874 C CA . GLN A 1 112 ? -17.450 13.052 0.056 1.00 88.00 112 GLN A CA 1
ATOM 875 C C . GLN A 1 112 ? -17.638 13.224 -1.458 1.00 88.00 112 GLN A C 1
ATOM 877 O O . GLN A 1 112 ? -18.739 13.095 -1.973 1.00 88.00 112 GLN A O 1
ATOM 882 N N . LYS A 1 113 ? -16.561 13.559 -2.182 1.00 89.44 113 LYS A N 1
ATOM 883 C CA . LYS A 1 113 ? -16.605 13.891 -3.619 1.00 89.44 113 LYS A CA 1
ATOM 884 C C . LYS A 1 113 ? -16.275 12.710 -4.530 1.00 89.44 113 LYS A C 1
ATOM 886 O O . LYS A 1 113 ? -16.492 12.790 -5.732 1.00 89.44 113 LYS A O 1
ATOM 891 N N . ARG A 1 114 ? -15.674 11.659 -3.976 1.00 87.00 114 ARG A N 1
ATOM 892 C CA . ARG A 1 114 ? -15.222 10.461 -4.688 1.00 87.00 114 ARG A CA 1
ATOM 893 C C . ARG A 1 114 ? -15.249 9.266 -3.733 1.00 87.00 114 ARG A C 1
ATOM 895 O O . ARG A 1 114 ? -15.217 9.489 -2.520 1.00 87.00 114 ARG A O 1
ATOM 902 N N . PRO A 1 115 ? -15.272 8.024 -4.243 1.00 89.50 115 PRO A N 1
ATOM 903 C CA . PRO A 1 115 ? -15.167 6.842 -3.398 1.00 89.50 115 PRO A CA 1
ATOM 904 C C . PRO A 1 115 ? -13.943 6.908 -2.480 1.00 89.50 115 PRO A C 1
ATOM 906 O O . PRO A 1 115 ? -12.858 7.334 -2.890 1.00 89.50 115 PRO A O 1
ATOM 909 N N . SER A 1 116 ? -14.109 6.479 -1.227 1.00 90.25 116 SER A N 1
ATOM 910 C CA . SER A 1 116 ? -13.020 6.517 -0.241 1.00 90.25 116 SER A CA 1
ATOM 911 C C . SER A 1 116 ? -11.832 5.652 -0.657 1.00 90.25 116 SER A C 1
ATOM 913 O O . SER A 1 116 ? -10.712 6.006 -0.319 1.00 90.25 116 SER A O 1
ATOM 915 N N . ALA A 1 117 ? -12.055 4.566 -1.399 1.00 91.19 117 ALA A N 1
ATOM 916 C CA . ALA A 1 117 ? -11.023 3.791 -2.080 1.00 91.19 117 ALA A CA 1
ATOM 917 C C . ALA A 1 117 ? -11.282 3.847 -3.589 1.00 91.19 117 ALA A C 1
ATOM 919 O O . ALA A 1 117 ? -12.412 3.626 -4.020 1.00 91.19 117 ALA A O 1
ATOM 920 N N . HIS A 1 118 ? -10.268 4.177 -4.381 1.00 92.31 118 HIS A N 1
ATOM 921 C CA . HIS A 1 118 ? -10.391 4.273 -5.833 1.00 92.31 118 HIS A CA 1
ATOM 922 C C . HIS A 1 118 ? -9.042 4.066 -6.518 1.00 92.31 118 HIS A C 1
ATOM 924 O O . HIS A 1 118 ? -7.979 4.194 -5.910 1.00 92.31 118 HIS A O 1
ATOM 930 N N . ILE A 1 119 ? -9.102 3.761 -7.809 1.00 93.75 119 ILE A N 1
ATOM 931 C CA . ILE A 1 119 ? -7.944 3.559 -8.667 1.00 93.75 119 ILE A CA 1
ATOM 932 C C . ILE A 1 119 ? -7.937 4.613 -9.772 1.00 93.75 119 ILE A C 1
ATOM 934 O O . ILE A 1 119 ? -8.969 4.915 -10.369 1.00 93.75 119 ILE A O 1
ATOM 938 N N . HIS A 1 120 ? -6.767 5.176 -10.050 1.00 94.44 120 HIS A N 1
ATOM 939 C CA . HIS A 1 120 ? -6.511 5.955 -11.253 1.00 94.44 120 HIS A CA 1
ATOM 940 C C . HIS A 1 120 ? -5.609 5.144 -12.176 1.00 94.44 120 HIS A C 1
ATOM 942 O O . HIS A 1 120 ? -4.487 4.813 -11.794 1.00 94.44 120 HIS A O 1
ATOM 948 N N . VAL A 1 121 ? -6.081 4.874 -13.390 1.00 92.81 121 VAL A N 1
ATOM 949 C CA . VAL A 1 121 ? -5.332 4.158 -14.427 1.00 92.81 121 VAL A CA 1
ATOM 950 C C . VAL A 1 121 ? -5.120 5.086 -15.615 1.00 92.81 121 VAL A C 1
ATOM 952 O O . VAL A 1 121 ? -6.064 5.709 -16.101 1.00 92.81 121 VAL A O 1
ATOM 955 N N . SER A 1 122 ? -3.882 5.177 -16.091 1.00 88.31 122 SER A N 1
ATOM 956 C CA . SER A 1 122 ? -3.570 5.860 -17.345 1.00 88.31 122 SER A CA 1
ATOM 957 C C . SER A 1 122 ? -3.887 4.929 -18.522 1.00 88.31 122 SER A C 1
ATOM 959 O O . SER A 1 122 ? -3.059 4.105 -18.896 1.00 88.31 122 SER A O 1
ATOM 961 N N . SER A 1 123 ? -5.092 5.044 -19.088 1.00 76.31 123 SER A N 1
ATOM 962 C CA . SER A 1 123 ? -5.533 4.253 -20.252 1.00 76.31 123 SER A CA 1
ATOM 963 C C . SER A 1 123 ? -4.695 4.557 -21.500 1.00 76.31 123 SER A C 1
ATOM 965 O O . SER A 1 123 ? -4.374 5.720 -21.745 1.00 76.31 123 SER A O 1
ATOM 967 N N . ASN A 1 124 ? -4.392 3.534 -22.311 1.00 80.56 124 ASN A N 1
ATOM 968 C CA . ASN A 1 124 ? -3.588 3.634 -23.541 1.00 80.56 124 ASN A CA 1
ATOM 969 C C . ASN A 1 124 ? -2.290 4.428 -23.335 1.00 80.56 124 ASN A C 1
ATOM 971 O O . ASN A 1 124 ? -1.961 5.330 -24.107 1.00 80.56 124 ASN A O 1
ATOM 975 N N . SER A 1 125 ? -1.574 4.136 -22.247 1.00 90.00 125 SER A N 1
ATOM 976 C CA . SER A 1 125 ? -0.397 4.901 -21.850 1.00 90.00 125 SER A CA 1
ATOM 977 C C . SER A 1 125 ? 0.829 4.445 -22.645 1.00 90.00 125 SER A C 1
ATOM 979 O O . SER A 1 125 ? 1.256 3.295 -22.496 1.00 90.00 125 SER A O 1
ATOM 981 N N . PRO A 1 126 ? 1.477 5.332 -23.428 1.00 91.50 126 PRO A N 1
ATOM 982 C CA . PRO A 1 126 ? 2.748 5.003 -24.070 1.00 91.50 126 PRO A CA 1
ATOM 983 C C . PRO A 1 126 ? 3.831 4.668 -23.042 1.00 91.50 126 PRO A C 1
ATOM 985 O O . PRO A 1 126 ? 4.674 3.811 -23.278 1.00 91.50 126 PRO A O 1
ATOM 988 N N . ALA A 1 127 ? 3.787 5.309 -21.870 1.00 90.81 127 ALA A N 1
ATOM 989 C CA . ALA A 1 127 ? 4.723 5.032 -20.788 1.00 90.81 127 ALA A CA 1
ATOM 990 C C . ALA A 1 127 ? 4.536 3.619 -20.211 1.00 90.81 127 ALA A C 1
ATOM 992 O O . ALA A 1 127 ? 5.528 2.962 -19.904 1.00 90.81 127 ALA A O 1
ATOM 993 N N . LEU A 1 128 ? 3.291 3.138 -20.099 1.00 92.56 128 LEU A N 1
ATOM 994 C CA . LEU A 1 128 ? 3.001 1.757 -19.701 1.00 92.56 128 LEU A CA 1
ATOM 995 C C . LEU A 1 128 ? 3.460 0.764 -20.775 1.00 92.56 128 LEU A C 1
ATOM 997 O O . LEU A 1 128 ? 4.154 -0.190 -20.442 1.00 92.56 128 LEU A O 1
ATOM 1001 N N . ALA A 1 129 ? 3.168 1.025 -22.054 1.00 92.25 129 ALA A N 1
ATOM 1002 C CA . ALA A 1 129 ? 3.626 0.178 -23.159 1.00 92.25 129 ALA A CA 1
ATOM 1003 C C . ALA A 1 129 ? 5.159 0.049 -23.179 1.00 92.25 129 ALA A C 1
ATOM 1005 O O . ALA A 1 129 ? 5.693 -1.053 -23.237 1.00 92.25 129 ALA A O 1
ATOM 1006 N N . MET A 1 130 ? 5.877 1.171 -23.050 1.00 90.12 130 MET A N 1
ATOM 1007 C CA . MET A 1 130 ? 7.343 1.183 -22.978 1.00 90.12 130 MET A CA 1
ATOM 1008 C C . MET A 1 130 ? 7.887 0.432 -21.758 1.00 90.12 130 MET A C 1
ATOM 1010 O O . MET A 1 130 ? 8.963 -0.161 -21.830 1.00 90.12 130 MET A O 1
ATOM 1014 N N . LEU A 1 131 ? 7.190 0.502 -20.624 1.00 90.25 131 LEU A N 1
ATOM 1015 C CA . LEU A 1 131 ? 7.565 -0.206 -19.403 1.00 90.25 131 LEU A CA 1
ATOM 1016 C C . LEU A 1 131 ? 7.400 -1.721 -19.579 1.00 90.25 131 LEU A C 1
ATOM 1018 O O . LEU A 1 131 ? 8.338 -2.457 -19.289 1.00 90.25 131 LEU A O 1
ATOM 1022 N N . LEU A 1 132 ? 6.258 -2.167 -20.105 1.00 91.94 132 LEU A N 1
ATOM 1023 C CA . LEU A 1 132 ? 5.965 -3.582 -20.353 1.00 91.94 132 LEU A CA 1
ATOM 1024 C C . LEU A 1 132 ? 6.916 -4.183 -21.393 1.00 91.94 132 LEU A C 1
ATOM 1026 O O . LEU A 1 132 ? 7.482 -5.248 -21.163 1.00 91.94 132 LEU A O 1
ATOM 1030 N N . GLU A 1 133 ? 7.194 -3.457 -22.479 1.00 90.75 133 GLU A N 1
ATOM 1031 C CA . GLU A 1 133 ? 8.186 -3.847 -23.488 1.00 90.75 133 GLU A CA 1
ATOM 1032 C C . GLU A 1 133 ? 9.561 -4.121 -22.856 1.00 90.75 133 GLU A C 1
ATOM 1034 O O . GLU A 1 133 ? 10.200 -5.139 -23.118 1.00 90.75 133 GLU A O 1
ATOM 1039 N N . ARG A 1 134 ? 10.011 -3.250 -21.944 1.00 88.62 134 ARG A N 1
ATOM 1040 C CA . ARG A 1 134 ? 11.298 -3.419 -21.244 1.00 88.62 134 ARG A CA 1
ATOM 1041 C C . ARG A 1 134 ? 11.330 -4.610 -20.307 1.00 88.62 134 ARG A C 1
ATOM 1043 O O . ARG A 1 134 ? 12.390 -5.206 -20.124 1.00 88.62 134 ARG A O 1
ATOM 1050 N N . ASN A 1 135 ? 10.181 -4.951 -19.748 1.00 90.75 135 ASN A N 1
ATOM 1051 C CA . ASN A 1 135 ? 10.009 -6.131 -18.919 1.00 90.75 135 ASN A CA 1
ATOM 1052 C C . ASN A 1 135 ? 9.683 -7.381 -19.756 1.00 90.75 135 ASN A C 1
ATOM 1054 O O . ASN A 1 135 ? 9.330 -8.416 -19.200 1.00 90.75 135 ASN A O 1
ATOM 1058 N N . LYS A 1 136 ? 9.874 -7.314 -21.085 1.00 91.12 136 LYS A N 1
ATOM 1059 C CA . LYS A 1 136 ? 9.665 -8.413 -22.041 1.00 91.12 136 LYS A CA 1
ATOM 1060 C C . LYS A 1 136 ? 8.214 -8.907 -22.089 1.00 91.12 136 LYS A C 1
ATOM 1062 O O . LYS A 1 136 ? 7.967 -10.080 -22.350 1.00 91.12 136 LYS A O 1
ATOM 1067 N N . GLN A 1 137 ? 7.264 -8.003 -21.861 1.00 90.81 137 GLN A N 1
ATOM 1068 C CA . GLN A 1 137 ? 5.820 -8.223 -21.955 1.00 90.81 137 GLN A CA 1
ATOM 1069 C C . GLN A 1 137 ? 5.219 -7.404 -23.111 1.00 90.81 137 GLN A C 1
ATOM 1071 O O . GLN A 1 137 ? 4.264 -6.650 -22.933 1.00 90.81 137 GLN A O 1
ATOM 1076 N N . SER A 1 138 ? 5.803 -7.524 -24.305 1.00 89.81 138 SER A N 1
ATOM 1077 C CA . SER A 1 138 ? 5.434 -6.738 -25.493 1.00 89.81 138 SER A CA 1
ATOM 1078 C C . SER A 1 138 ? 3.945 -6.818 -25.838 1.00 89.81 138 SER A C 1
ATOM 1080 O O . SER A 1 138 ? 3.320 -5.797 -26.111 1.00 89.81 138 SER A O 1
ATOM 1082 N N . GLU A 1 139 ? 3.359 -8.016 -25.772 1.00 91.88 139 GLU A N 1
ATOM 1083 C CA . GLU A 1 139 ? 1.937 -8.253 -26.056 1.00 91.88 139 GLU A CA 1
ATOM 1084 C C . GLU A 1 139 ? 1.026 -7.491 -25.081 1.00 91.88 139 GLU A C 1
ATOM 1086 O O . GLU A 1 139 ? 0.164 -6.728 -25.515 1.00 91.88 139 GLU A O 1
ATOM 1091 N N . ALA A 1 140 ? 1.310 -7.550 -23.774 1.00 88.94 140 ALA A N 1
ATOM 1092 C CA . ALA A 1 140 ? 0.591 -6.770 -22.761 1.00 88.94 140 ALA A CA 1
ATOM 1093 C C . ALA A 1 140 ? 0.719 -5.248 -22.977 1.00 88.94 140 ALA A C 1
ATOM 1095 O O . ALA A 1 140 ? -0.153 -4.480 -22.571 1.00 88.94 140 ALA A O 1
ATOM 1096 N N . GLY A 1 141 ? 1.790 -4.790 -23.637 1.00 88.38 141 GLY A N 1
ATOM 1097 C CA . GLY A 1 141 ? 1.962 -3.393 -24.036 1.00 88.38 141 GLY A CA 1
ATOM 1098 C C . GLY A 1 141 ? 0.913 -2.909 -25.042 1.00 88.38 141 GLY A C 1
ATOM 1099 O O . GLY A 1 141 ? 0.499 -1.746 -24.962 1.00 88.38 141 GLY A O 1
ATOM 1100 N N . PHE A 1 142 ? 0.470 -3.793 -25.943 1.00 88.19 142 PHE A N 1
ATOM 1101 C CA . PHE A 1 142 ? -0.632 -3.559 -26.885 1.00 88.19 142 PHE A CA 1
ATOM 1102 C C . PHE A 1 142 ? -1.998 -3.874 -26.270 1.00 88.19 142 PHE A C 1
ATOM 1104 O O . PHE A 1 142 ? -2.992 -3.247 -26.630 1.00 88.19 142 PHE A O 1
ATOM 1111 N N . GLU A 1 143 ? -2.037 -4.801 -25.317 1.00 91.81 143 GLU A N 1
ATOM 1112 C CA . GLU A 1 143 ? -3.251 -5.283 -24.665 1.00 91.81 143 GLU A CA 1
ATOM 1113 C C . GLU A 1 143 ? -3.385 -4.786 -23.220 1.00 91.81 143 GLU A C 1
ATOM 1115 O O . GLU A 1 143 ? -3.696 -5.547 -22.306 1.00 91.81 143 GLU A O 1
ATOM 1120 N N . GLN A 1 144 ? -3.172 -3.489 -22.983 1.00 91.44 144 GLN A N 1
ATOM 1121 C CA . GLN A 1 144 ? -3.205 -2.917 -21.626 1.00 91.44 144 GLN A CA 1
ATOM 1122 C C . GLN A 1 144 ? -4.549 -3.137 -20.912 1.00 91.44 144 GLN A C 1
ATOM 1124 O O . GLN A 1 144 ? -4.599 -3.144 -19.684 1.00 91.44 144 GLN A O 1
ATOM 1129 N N . GLN A 1 145 ? -5.637 -3.336 -21.664 1.00 91.06 145 GLN A N 1
ATOM 1130 C CA . GLN A 1 145 ? -6.951 -3.696 -21.128 1.00 91.06 145 GLN A CA 1
ATOM 1131 C C . GLN A 1 145 ? -6.987 -5.067 -20.431 1.00 91.06 145 GLN A C 1
ATOM 1133 O O . GLN A 1 145 ? -7.894 -5.302 -19.637 1.00 91.06 145 GLN A O 1
ATOM 1138 N N . ASN A 1 146 ? -6.022 -5.948 -20.712 1.00 92.50 146 ASN A N 1
ATOM 1139 C CA . ASN A 1 146 ? -5.921 -7.285 -20.127 1.00 92.50 146 ASN A CA 1
ATOM 1140 C C . ASN A 1 146 ? -5.132 -7.294 -18.804 1.00 92.50 146 ASN A C 1
ATOM 1142 O O . ASN A 1 146 ? -4.991 -8.350 -18.193 1.00 92.50 146 ASN A O 1
ATOM 1146 N N . LEU A 1 147 ? -4.618 -6.145 -18.346 1.00 93.62 147 LEU A N 1
ATOM 1147 C CA . LEU A 1 147 ? -3.928 -6.047 -17.058 1.00 93.62 147 LEU A CA 1
ATOM 1148 C C . LEU A 1 147 ? -4.909 -6.183 -15.889 1.00 93.62 147 LEU A C 1
ATOM 1150 O O . LEU A 1 147 ? -5.915 -5.471 -15.804 1.00 93.62 147 LEU A O 1
ATOM 1154 N N . HIS A 1 148 ? -4.562 -7.034 -14.927 1.00 94.06 148 HIS A N 1
ATOM 1155 C CA . HIS A 1 148 ? -5.389 -7.290 -13.752 1.00 94.06 148 HIS A CA 1
ATOM 1156 C C . HIS A 1 148 ? -5.035 -6.327 -12.622 1.00 94.06 148 HIS A C 1
ATOM 1158 O O . HIS A 1 148 ? -4.173 -6.585 -11.781 1.00 94.06 148 HIS A O 1
ATOM 1164 N N . TYR A 1 149 ? -5.717 -5.187 -12.581 1.00 93.56 149 TYR A N 1
ATOM 1165 C CA . TYR A 1 149 ? -5.535 -4.228 -11.496 1.00 93.56 149 TYR A CA 1
ATOM 1166 C C . TYR A 1 149 ? -6.129 -4.759 -10.180 1.00 93.56 149 TYR A C 1
ATOM 1168 O O . TYR A 1 149 ? -7.315 -5.099 -10.150 1.00 93.56 149 TYR A O 1
ATOM 1176 N N . PRO A 1 150 ? -5.367 -4.788 -9.069 1.00 92.94 150 PRO A N 1
ATOM 1177 C CA . PRO A 1 150 ? -5.895 -5.239 -7.792 1.00 92.94 150 PRO A CA 1
ATOM 1178 C C . PRO A 1 150 ? -7.002 -4.306 -7.300 1.00 92.94 150 PRO A C 1
ATOM 1180 O O . PRO A 1 150 ? -6.846 -3.086 -7.242 1.00 92.94 150 PRO A O 1
ATOM 1183 N N . THR A 1 151 ? -8.111 -4.897 -6.875 1.00 88.31 151 THR A N 1
ATOM 1184 C CA . THR A 1 151 ? -9.221 -4.197 -6.208 1.00 88.31 151 THR A CA 1
ATOM 1185 C C . THR A 1 151 ? -9.177 -4.352 -4.688 1.00 88.31 151 THR A C 1
ATOM 1187 O O . THR A 1 151 ? -10.028 -3.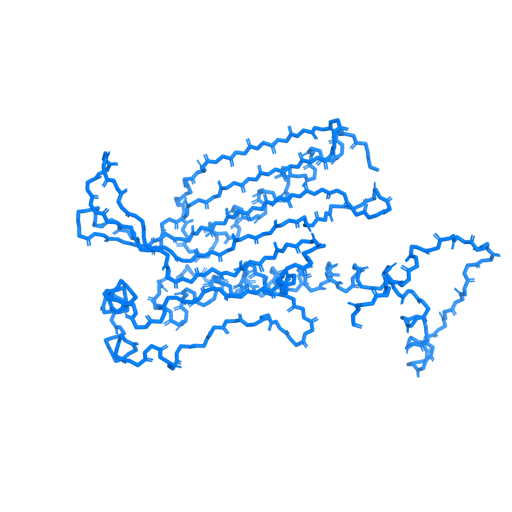812 -3.983 1.00 88.31 151 THR A O 1
ATOM 1190 N N . GLY A 1 152 ? -8.160 -5.057 -4.187 1.00 77.88 152 GLY A N 1
ATOM 1191 C CA . GLY A 1 152 ? -8.116 -5.613 -2.843 1.00 77.88 152 GLY A CA 1
ATOM 1192 C C . GLY A 1 152 ? -8.747 -7.004 -2.819 1.00 77.88 152 GLY A C 1
ATOM 1193 O O . GLY A 1 152 ? -9.408 -7.417 -3.775 1.00 77.88 152 GLY A O 1
ATOM 1194 N N . GLY A 1 153 ? -8.487 -7.754 -1.748 1.00 68.50 153 GLY A N 1
ATOM 1195 C CA . GLY A 1 153 ? -9.074 -9.081 -1.553 1.00 68.50 153 GLY A CA 1
ATOM 1196 C C . GLY A 1 153 ? -10.597 -9.035 -1.372 1.00 68.50 153 GLY A C 1
ATOM 1197 O O . GLY A 1 153 ? -11.214 -7.974 -1.412 1.00 68.50 153 GLY A O 1
ATOM 1198 N N . HIS A 1 154 ? -11.202 -10.192 -1.093 1.00 59.38 154 HIS A N 1
ATOM 1199 C CA . HIS A 1 154 ? -12.660 -10.392 -1.050 1.00 59.38 154 HIS A CA 1
ATOM 1200 C C . HIS A 1 154 ? -13.476 -9.398 -0.200 1.00 59.38 154 HIS A C 1
ATOM 1202 O O . HIS A 1 154 ? -14.684 -9.296 -0.399 1.00 59.38 154 HIS A O 1
ATOM 1208 N N . HIS A 1 155 ? -12.860 -8.671 0.737 1.00 61.56 155 HIS A N 1
ATOM 1209 C CA . HIS A 1 155 ? -13.595 -7.872 1.720 1.00 61.56 155 HIS A CA 1
ATOM 1210 C C . HIS A 1 155 ? -13.002 -6.490 2.022 1.00 61.56 155 HIS A C 1
ATOM 1212 O O . HIS A 1 155 ? -13.606 -5.743 2.789 1.00 61.56 155 HIS A O 1
ATOM 1218 N N . PHE A 1 156 ? -11.842 -6.118 1.463 1.00 76.06 156 PHE A N 1
ATOM 1219 C CA . PHE A 1 156 ? -11.119 -4.925 1.921 1.00 76.06 156 PHE A CA 1
ATOM 1220 C C . PHE A 1 156 ? -10.354 -4.203 0.812 1.00 76.06 156 PHE A C 1
ATOM 1222 O O . PHE A 1 156 ? -10.106 -4.752 -0.254 1.00 76.06 156 PHE A O 1
ATOM 1229 N N . ARG A 1 157 ? -9.968 -2.949 1.089 1.00 86.50 157 ARG A N 1
ATOM 1230 C CA . ARG A 1 157 ? -9.193 -2.098 0.171 1.00 86.50 157 ARG A CA 1
ATOM 1231 C C . ARG A 1 157 ? -7.835 -2.722 -0.185 1.00 86.50 157 ARG A C 1
ATOM 1233 O O . ARG A 1 157 ? -7.267 -3.456 0.618 1.00 86.50 157 ARG A O 1
ATOM 1240 N N . VAL A 1 158 ? -7.290 -2.308 -1.328 1.00 92.81 158 VAL A N 1
ATOM 1241 C CA . VAL A 1 158 ? -5.928 -2.628 -1.790 1.00 92.81 158 VAL A CA 1
ATOM 1242 C C . VAL A 1 158 ? -4.892 -2.346 -0.696 1.00 92.81 158 VAL A C 1
ATOM 1244 O O . VAL A 1 158 ? -4.822 -1.227 -0.172 1.00 92.81 158 VAL A O 1
ATOM 1247 N N . CYS A 1 159 ? -4.087 -3.356 -0.366 1.00 94.00 159 CYS A N 1
ATOM 1248 C CA . CYS A 1 159 ? -2.907 -3.211 0.486 1.00 94.00 159 CYS A CA 1
ATOM 1249 C C . CYS A 1 159 ? -1.639 -2.992 -0.358 1.00 94.00 159 CYS A C 1
ATOM 1251 O O . CYS A 1 159 ? -1.675 -3.061 -1.588 1.00 94.00 159 CYS A O 1
ATOM 1253 N N . LEU A 1 160 ? -0.513 -2.672 0.283 1.00 96.25 160 LEU A N 1
ATOM 1254 C CA . LEU A 1 160 ? 0.738 -2.436 -0.446 1.00 96.25 160 LEU A CA 1
ATOM 1255 C C . LEU A 1 160 ? 1.250 -3.731 -1.094 1.00 96.25 160 LEU A C 1
ATOM 1257 O O . LEU A 1 160 ? 1.792 -3.705 -2.196 1.00 96.25 160 LEU A O 1
ATOM 1261 N N . GLU A 1 161 ? 1.027 -4.858 -0.429 1.00 96.94 161 GLU A N 1
ATOM 1262 C CA . GLU A 1 161 ? 1.371 -6.206 -0.860 1.00 96.94 161 GLU A CA 1
ATOM 1263 C C . GLU A 1 161 ? 0.695 -6.560 -2.191 1.00 96.94 161 GLU A C 1
ATOM 1265 O O . GLU A 1 161 ? 1.343 -7.117 -3.077 1.00 96.94 161 GLU A O 1
ATOM 1270 N N . ASP A 1 162 ? -0.563 -6.153 -2.385 1.00 96.25 162 ASP A N 1
ATOM 1271 C CA . ASP A 1 162 ? -1.274 -6.337 -3.655 1.00 96.25 162 ASP A CA 1
ATOM 1272 C C . ASP A 1 162 ? -0.620 -5.536 -4.792 1.00 96.25 162 ASP A C 1
ATOM 1274 O O . ASP A 1 162 ? -0.504 -6.023 -5.916 1.00 96.25 162 ASP A O 1
ATOM 1278 N N . VAL A 1 163 ? -0.143 -4.318 -4.508 1.00 97.00 163 VAL A N 1
ATOM 1279 C CA . VAL A 1 163 ? 0.544 -3.471 -5.498 1.00 97.00 163 VAL A CA 1
ATOM 1280 C C . VAL A 1 163 ? 1.942 -4.002 -5.815 1.00 97.00 163 VAL A C 1
ATOM 1282 O O . VAL A 1 163 ? 2.368 -3.958 -6.968 1.00 97.00 163 VAL A O 1
ATOM 1285 N N . ILE A 1 164 ? 2.653 -4.529 -4.817 1.00 97.50 164 ILE A N 1
ATOM 1286 C CA . ILE A 1 164 ? 3.940 -5.209 -5.000 1.00 97.50 164 ILE A CA 1
ATOM 1287 C C . ILE A 1 164 ? 3.767 -6.443 -5.886 1.00 97.50 164 ILE A C 1
ATOM 1289 O O . ILE A 1 164 ? 4.499 -6.597 -6.864 1.00 97.50 164 ILE A O 1
ATOM 1293 N N . GLN A 1 165 ? 2.776 -7.286 -5.587 1.00 97.38 165 GLN A N 1
ATOM 1294 C CA . GLN A 1 165 ? 2.456 -8.440 -6.417 1.00 97.38 165 GLN A CA 1
ATOM 1295 C C . GLN A 1 165 ? 2.107 -8.003 -7.843 1.00 97.38 165 GLN A C 1
ATOM 1297 O O . GLN A 1 165 ? 2.697 -8.530 -8.776 1.00 97.38 165 GLN A O 1
ATOM 1302 N N . PHE A 1 166 ? 1.255 -6.987 -8.013 1.00 96.69 166 PHE A N 1
ATOM 1303 C CA . PHE A 1 166 ? 0.924 -6.415 -9.323 1.00 96.69 166 PHE A CA 1
ATOM 1304 C C . PHE A 1 166 ? 2.169 -5.962 -10.105 1.00 96.69 166 PHE A C 1
ATOM 1306 O O . PHE A 1 166 ? 2.295 -6.249 -11.294 1.00 96.69 166 PHE A O 1
ATOM 1313 N N . CYS A 1 167 ? 3.131 -5.305 -9.448 1.00 96.50 167 CYS A N 1
ATOM 1314 C CA . CYS A 1 167 ? 4.390 -4.923 -10.093 1.00 96.50 167 CYS A CA 1
ATOM 1315 C C . CYS A 1 167 ? 5.147 -6.148 -10.628 1.00 96.50 167 CYS A C 1
ATOM 1317 O O . CYS A 1 167 ? 5.695 -6.109 -11.726 1.00 96.50 167 CYS A O 1
ATOM 1319 N N . ILE A 1 168 ? 5.182 -7.237 -9.866 1.00 96.06 168 ILE A N 1
ATOM 1320 C CA . ILE A 1 168 ? 5.945 -8.430 -10.235 1.00 96.06 168 ILE A CA 1
ATOM 1321 C C . ILE A 1 168 ? 5.213 -9.254 -11.301 1.00 96.06 168 ILE A C 1
ATOM 1323 O O . ILE A 1 168 ? 5.817 -9.646 -12.295 1.00 96.06 168 ILE A O 1
ATOM 1327 N N . THR A 1 169 ? 3.920 -9.520 -11.110 1.00 95.62 169 THR A N 1
ATOM 1328 C CA . THR A 1 169 ? 3.170 -10.490 -11.919 1.00 95.62 169 THR A CA 1
ATOM 1329 C C . THR A 1 169 ? 2.541 -9.877 -13.161 1.00 95.62 169 THR A C 1
ATOM 1331 O O . THR A 1 169 ? 2.582 -10.495 -14.218 1.00 95.62 169 THR A O 1
ATOM 1334 N N . GLU A 1 170 ? 1.990 -8.665 -13.055 1.00 95.12 170 GLU A N 1
ATOM 1335 C CA . GLU A 1 170 ? 1.310 -8.007 -14.178 1.00 95.12 170 GLU A CA 1
ATOM 1336 C C . GLU A 1 170 ? 2.265 -7.103 -14.956 1.00 95.12 170 GLU A C 1
ATOM 1338 O O . GLU A 1 170 ? 2.233 -7.101 -16.182 1.00 95.12 170 GLU A O 1
ATOM 1343 N N . LEU A 1 171 ? 3.140 -6.364 -14.258 1.00 94.25 171 LEU A N 1
ATOM 1344 C CA . LEU A 1 171 ? 4.104 -5.464 -14.902 1.00 94.25 171 LEU A CA 1
ATOM 1345 C C . LEU A 1 171 ? 5.469 -6.103 -15.180 1.00 94.25 171 LEU A C 1
ATOM 1347 O O . LEU A 1 171 ? 6.319 -5.432 -15.760 1.00 94.25 171 LEU A O 1
ATOM 1351 N N . GLY A 1 172 ? 5.709 -7.350 -14.763 1.00 93.25 172 GLY A N 1
ATOM 1352 C CA . GLY A 1 172 ? 6.906 -8.113 -15.131 1.00 93.25 172 GLY A CA 1
ATOM 1353 C C . GLY A 1 172 ? 8.199 -7.666 -14.443 1.00 93.25 172 GLY A C 1
ATOM 1354 O O . GLY A 1 172 ? 9.293 -7.972 -14.923 1.00 93.25 172 GLY A O 1
ATOM 1355 N N . PHE A 1 173 ? 8.116 -6.925 -13.333 1.00 93.25 173 PHE A N 1
ATOM 1356 C CA . PHE A 1 173 ? 9.305 -6.593 -12.548 1.00 93.25 173 PHE A CA 1
ATOM 1357 C C . PHE A 1 173 ? 9.866 -7.826 -11.834 1.00 93.25 173 PHE A C 1
ATOM 1359 O O . PHE A 1 173 ? 9.136 -8.710 -11.393 1.00 93.25 173 PHE A O 1
ATOM 1366 N N . MET A 1 174 ? 11.188 -7.872 -11.665 1.00 92.31 174 MET A N 1
ATOM 1367 C CA . MET A 1 174 ? 11.823 -8.966 -10.934 1.00 92.31 174 MET A CA 1
ATOM 1368 C C . MET A 1 174 ? 11.606 -8.809 -9.426 1.00 92.31 174 MET A C 1
ATOM 1370 O O . MET A 1 174 ? 12.120 -7.875 -8.813 1.00 92.31 174 MET A O 1
ATOM 1374 N N . GLY A 1 175 ? 10.875 -9.750 -8.830 1.00 93.75 175 GLY A N 1
ATOM 1375 C CA . GLY A 1 175 ? 10.794 -9.905 -7.379 1.00 93.75 175 GLY A CA 1
ATOM 1376 C C . GLY A 1 175 ? 12.038 -10.584 -6.800 1.00 93.75 175 GLY A C 1
ATOM 1377 O O . GLY A 1 175 ? 12.726 -11.351 -7.477 1.00 93.75 175 GLY A O 1
ATOM 1378 N N . LYS A 1 176 ? 12.320 -10.333 -5.523 1.00 94.62 176 LYS A N 1
ATOM 1379 C CA . LYS A 1 176 ? 13.398 -10.993 -4.775 1.00 94.62 176 LYS A CA 1
ATOM 1380 C C . LYS A 1 176 ? 13.054 -12.429 -4.408 1.00 94.62 176 LYS A C 1
ATOM 1382 O O . LYS A 1 176 ? 11.890 -12.807 -4.334 1.00 94.62 176 LYS A O 1
ATOM 1387 N N . SER A 1 177 ? 14.071 -13.236 -4.120 1.00 95.50 177 SER A N 1
ATOM 1388 C CA . SER A 1 177 ? 13.854 -14.604 -3.641 1.00 95.50 177 SER A CA 1
ATOM 1389 C C . SER A 1 177 ? 12.950 -14.613 -2.403 1.00 95.50 177 SER A C 1
ATOM 1391 O O . SER A 1 177 ? 13.247 -13.943 -1.419 1.00 95.50 177 SER A O 1
ATOM 1393 N N . GLY A 1 178 ? 11.849 -15.368 -2.457 1.00 96.31 178 GLY A N 1
ATOM 1394 C CA . GLY A 1 178 ? 10.899 -15.491 -1.349 1.00 96.31 178 GLY A CA 1
ATOM 1395 C C . GLY A 1 178 ? 9.917 -14.325 -1.181 1.00 96.31 178 GLY A C 1
ATOM 1396 O O . GLY A 1 178 ? 9.195 -14.306 -0.184 1.00 96.31 178 GLY A O 1
ATOM 1397 N N . TRP A 1 179 ? 9.837 -13.382 -2.132 1.00 97.44 179 TRP A N 1
ATOM 1398 C CA . TRP A 1 179 ? 8.941 -12.218 -2.048 1.00 97.44 179 TRP A CA 1
ATOM 1399 C C . TRP A 1 179 ? 7.480 -12.598 -1.754 1.00 97.44 179 TRP A C 1
ATOM 1401 O O . TRP A 1 179 ? 6.793 -11.876 -1.032 1.00 97.44 179 TRP A O 1
ATOM 1411 N N . GLN A 1 180 ? 7.015 -13.746 -2.262 1.00 98.12 180 GLN A N 1
ATOM 1412 C CA . GLN A 1 180 ? 5.649 -14.236 -2.067 1.00 98.12 180 GLN A CA 1
ATOM 1413 C C . GLN A 1 180 ? 5.320 -14.441 -0.587 1.00 98.12 180 GLN A C 1
ATOM 1415 O O . GLN A 1 180 ? 4.217 -14.115 -0.159 1.00 98.12 180 GLN A O 1
ATOM 1420 N N . MET A 1 181 ? 6.275 -14.942 0.206 1.00 98.12 181 MET A N 1
ATOM 1421 C CA . MET A 1 181 ? 6.071 -15.166 1.640 1.00 98.12 181 MET A CA 1
ATOM 1422 C C . MET A 1 181 ? 5.879 -13.842 2.383 1.00 98.12 181 MET A C 1
ATOM 1424 O O . MET A 1 181 ? 5.017 -13.745 3.252 1.00 98.12 181 MET A O 1
ATOM 1428 N N . HIS A 1 182 ? 6.644 -12.811 2.014 1.00 97.75 182 HIS A N 1
ATOM 1429 C CA . HIS A 1 182 ? 6.515 -11.476 2.599 1.00 97.75 182 HIS A CA 1
ATOM 1430 C C . HIS A 1 182 ? 5.192 -10.806 2.214 1.00 97.75 182 HIS A C 1
ATOM 1432 O O . HIS A 1 182 ? 4.533 -10.226 3.074 1.00 97.75 182 HIS A O 1
ATOM 1438 N N . VAL A 1 183 ? 4.785 -10.929 0.946 1.00 96.69 183 VAL A N 1
ATOM 1439 C CA . VAL A 1 183 ? 3.485 -10.444 0.455 1.00 96.69 183 VAL A CA 1
ATOM 1440 C C . VAL A 1 183 ? 2.332 -11.135 1.180 1.00 96.69 183 VAL A C 1
ATOM 1442 O O . VAL A 1 183 ? 1.412 -10.465 1.637 1.00 96.69 183 VAL A O 1
ATOM 1445 N N . GLU A 1 184 ? 2.379 -12.456 1.344 1.00 95.88 184 GLU A N 1
ATOM 1446 C CA . GLU A 1 184 ? 1.282 -13.184 1.985 1.00 95.88 184 GLU A CA 1
ATOM 1447 C C . GLU A 1 184 ? 1.200 -12.912 3.492 1.00 95.88 184 GLU A C 1
ATOM 1449 O O . GLU A 1 184 ? 0.115 -12.667 4.023 1.00 95.88 184 GLU A O 1
ATOM 1454 N N . ALA A 1 185 ? 2.343 -12.862 4.182 1.00 95.94 185 ALA A N 1
ATOM 1455 C CA . ALA A 1 185 ? 2.387 -12.489 5.593 1.00 95.94 185 ALA A CA 1
ATOM 1456 C C . ALA A 1 185 ? 1.852 -11.064 5.820 1.00 95.94 185 ALA A C 1
ATOM 1458 O O . ALA A 1 185 ? 1.026 -10.845 6.709 1.00 95.94 185 ALA A O 1
ATOM 1459 N N . GLY A 1 186 ? 2.275 -10.104 4.991 1.00 94.25 186 GLY A N 1
ATOM 1460 C CA . GLY A 1 186 ? 1.802 -8.721 5.061 1.00 94.25 186 GLY A CA 1
ATOM 1461 C C . GLY A 1 186 ? 0.301 -8.601 4.793 1.00 94.25 186 GLY A C 1
ATOM 1462 O O . GLY A 1 186 ? -0.419 -7.964 5.565 1.00 94.25 186 GLY A O 1
ATOM 1463 N N . ARG A 1 187 ? -0.211 -9.314 3.781 1.00 93.62 187 ARG A N 1
ATOM 1464 C CA . ARG A 1 187 ? -1.647 -9.374 3.472 1.00 93.62 187 ARG A CA 1
ATOM 1465 C C . ARG A 1 187 ? -2.460 -9.937 4.635 1.00 93.62 187 ARG A C 1
ATOM 1467 O O . ARG A 1 187 ? -3.515 -9.392 4.961 1.00 93.62 187 ARG A O 1
ATOM 1474 N N . HIS A 1 188 ? -1.977 -10.996 5.280 1.00 92.75 188 HIS A N 1
ATOM 1475 C CA . HIS A 1 188 ? -2.645 -11.591 6.435 1.00 92.75 188 HIS A CA 1
ATOM 1476 C C . HIS A 1 188 ? -2.721 -10.615 7.619 1.00 92.75 188 HIS A C 1
ATOM 1478 O O . HIS A 1 188 ? -3.781 -10.451 8.228 1.00 92.75 188 HIS A O 1
ATOM 1484 N N . GLU A 1 189 ? -1.632 -9.904 7.911 1.00 92.00 189 GLU A N 1
ATOM 1485 C CA . GLU A 1 189 ? -1.627 -8.878 8.954 1.00 92.00 189 GLU A CA 1
ATOM 1486 C C . GLU A 1 189 ? -2.520 -7.690 8.589 1.00 92.00 189 GLU A C 1
ATOM 1488 O O . GLU A 1 189 ? -3.298 -7.214 9.418 1.00 92.00 189 GLU A O 1
ATOM 1493 N N . PHE A 1 190 ? -2.490 -7.226 7.341 1.00 91.06 190 PHE A N 1
ATOM 1494 C CA . PHE A 1 190 ? -3.396 -6.185 6.868 1.00 91.06 190 PHE A CA 1
ATOM 1495 C C . PHE A 1 190 ? -4.865 -6.594 7.041 1.00 91.06 190 PHE A C 1
ATOM 1497 O O . PHE A 1 190 ? -5.661 -5.818 7.577 1.00 91.06 190 PHE A O 1
ATOM 1504 N N . LEU A 1 191 ? -5.212 -7.825 6.655 1.00 90.50 191 LEU A N 1
ATOM 1505 C CA . LEU A 1 191 ? -6.553 -8.383 6.796 1.00 90.50 191 LEU A CA 1
ATOM 1506 C C . LEU A 1 191 ? -7.009 -8.380 8.260 1.00 90.50 191 LEU A C 1
ATOM 1508 O O . LEU A 1 191 ? -8.095 -7.879 8.553 1.00 90.50 191 LEU A O 1
ATOM 1512 N N . LYS A 1 192 ? -6.167 -8.848 9.191 1.00 90.19 192 LYS A N 1
ATOM 1513 C CA . LYS A 1 192 ? -6.459 -8.787 10.634 1.00 90.19 192 LYS A CA 1
ATOM 1514 C C . LYS A 1 192 ? -6.760 -7.365 11.096 1.00 90.19 192 LYS A C 1
ATOM 1516 O O . LYS A 1 192 ? -7.739 -7.142 11.808 1.00 90.19 192 LYS A O 1
ATOM 1521 N N . HIS A 1 193 ? -5.951 -6.387 10.684 1.00 87.94 193 HIS A N 1
ATOM 1522 C CA . HIS A 1 193 ? -6.170 -4.987 11.050 1.00 87.94 193 HIS A CA 1
ATOM 1523 C C . HIS A 1 193 ? -7.491 -4.441 10.499 1.00 87.94 193 HIS A C 1
ATOM 1525 O O . HIS A 1 193 ? -8.194 -3.722 11.212 1.00 87.94 193 HIS A O 1
ATOM 1531 N N . GLN A 1 194 ? -7.850 -4.784 9.259 1.00 87.56 194 GLN A N 1
ATOM 1532 C CA . GLN A 1 194 ? -9.116 -4.354 8.669 1.00 87.56 194 GLN A CA 1
ATOM 1533 C C . GLN A 1 194 ? -10.326 -5.002 9.356 1.00 87.56 194 GLN A C 1
ATOM 1535 O O . GLN A 1 194 ? -11.274 -4.292 9.686 1.00 87.56 194 GLN A O 1
ATOM 1540 N N . ILE A 1 195 ? -10.272 -6.308 9.646 1.00 89.56 195 ILE A N 1
ATOM 1541 C CA . ILE A 1 195 ? -11.320 -7.016 10.397 1.00 89.56 195 ILE A CA 1
ATOM 1542 C C . ILE A 1 195 ? -11.505 -6.366 11.768 1.00 89.56 195 ILE A C 1
ATOM 1544 O O . ILE A 1 195 ? -12.616 -5.970 12.111 1.00 89.56 195 ILE A O 1
ATOM 1548 N N . ASN A 1 196 ? -10.418 -6.159 12.515 1.00 86.81 196 ASN A N 1
ATOM 1549 C CA . ASN A 1 196 ? -10.466 -5.489 13.815 1.00 86.81 196 ASN A CA 1
ATOM 1550 C C . ASN A 1 196 ? -11.095 -4.092 13.721 1.00 86.81 196 ASN A C 1
ATOM 1552 O O . ASN A 1 196 ? -11.865 -3.695 14.595 1.00 86.81 196 ASN A O 1
ATOM 1556 N N . ALA A 1 197 ? -10.772 -3.334 12.671 1.00 82.75 197 ALA A N 1
ATOM 1557 C CA . ALA A 1 197 ? -11.331 -2.005 12.460 1.00 82.75 197 ALA A CA 1
ATOM 1558 C C . ALA A 1 197 ? -12.833 -2.035 12.133 1.00 82.75 197 ALA A C 1
ATOM 1560 O O . ALA A 1 197 ? -13.552 -1.152 12.597 1.00 82.75 197 ALA A O 1
ATOM 1561 N N . VAL A 1 198 ? -13.305 -3.016 11.356 1.00 84.75 198 VAL A N 1
ATOM 1562 C CA . VAL A 1 198 ? -14.729 -3.177 11.016 1.00 84.75 198 VAL A CA 1
ATOM 1563 C C . VAL A 1 198 ? -15.530 -3.693 12.207 1.00 84.75 198 VAL A C 1
ATOM 1565 O O . VAL A 1 198 ? -16.564 -3.113 12.521 1.00 84.75 198 VAL A O 1
ATOM 1568 N N . VAL A 1 199 ? -15.027 -4.699 12.928 1.00 87.81 199 VAL A N 1
ATOM 1569 C CA . VAL A 1 199 ? -15.678 -5.229 14.138 1.00 87.81 199 VAL A CA 1
ATOM 1570 C C . VAL A 1 199 ? -15.899 -4.117 15.160 1.00 87.81 199 VAL A C 1
ATOM 1572 O O . VAL A 1 199 ? -17.002 -3.975 15.666 1.00 87.81 199 VAL A O 1
ATOM 1575 N N . LYS A 1 200 ? -14.902 -3.255 15.397 1.00 80.88 200 LYS A N 1
ATOM 1576 C CA . LYS A 1 200 ? -15.039 -2.103 16.309 1.00 80.88 200 LYS A CA 1
ATOM 1577 C C . LYS A 1 200 ? -16.061 -1.054 15.857 1.00 80.88 200 LYS A C 1
ATOM 1579 O O . LYS A 1 200 ? -16.490 -0.249 16.676 1.00 80.88 200 LYS A O 1
ATOM 1584 N N . GLN A 1 201 ? -16.391 -1.001 14.567 1.00 78.62 201 GLN A N 1
ATOM 1585 C CA . GLN A 1 201 ? -17.378 -0.059 14.024 1.00 78.62 201 GLN A CA 1
ATOM 1586 C C . GLN A 1 201 ? -18.811 -0.597 14.083 1.00 78.62 201 GLN A C 1
ATOM 1588 O O . GLN A 1 201 ? -19.746 0.199 14.050 1.00 78.62 201 GLN A O 1
ATOM 1593 N N . ASP A 1 202 ? -18.988 -1.918 14.141 1.00 83.81 202 ASP A N 1
ATOM 1594 C CA . ASP A 1 202 ? -20.297 -2.576 14.170 1.00 83.81 202 ASP A CA 1
ATOM 1595 C C . ASP A 1 202 ? -20.240 -3.829 15.061 1.00 83.81 202 ASP A C 1
ATOM 1597 O O . ASP A 1 202 ? -20.397 -4.968 14.613 1.00 83.81 202 ASP A O 1
ATOM 1601 N N . CYS A 1 203 ? -19.942 -3.604 16.347 1.00 85.69 203 CYS A N 1
ATOM 1602 C CA . CYS A 1 203 ? -19.729 -4.678 17.317 1.00 85.69 203 CYS A CA 1
ATOM 1603 C C . CYS A 1 203 ? -20.966 -5.561 17.487 1.00 85.69 203 CYS A C 1
ATOM 1605 O O . CYS A 1 203 ? -20.812 -6.756 17.710 1.00 85.69 203 CYS A O 1
ATOM 1607 N N . GLU A 1 204 ? -22.173 -4.994 17.394 1.00 86.56 204 GLU A N 1
ATOM 1608 C CA . GLU A 1 204 ? -23.404 -5.771 17.565 1.00 86.56 204 GLU A CA 1
ATOM 1609 C C . GLU A 1 204 ? -23.610 -6.733 16.394 1.00 86.56 204 GLU A C 1
ATOM 1611 O O . GLU A 1 204 ? -23.869 -7.910 16.620 1.00 86.56 204 GLU A O 1
ATOM 1616 N N . THR A 1 205 ? -23.396 -6.283 15.149 1.00 90.69 205 THR A N 1
ATOM 1617 C CA . THR A 1 205 ? -23.439 -7.186 13.988 1.00 90.69 205 THR A CA 1
ATOM 1618 C C . THR A 1 205 ? -22.382 -8.284 14.113 1.00 90.69 205 THR A C 1
ATOM 1620 O O . THR A 1 205 ? -22.665 -9.449 13.840 1.00 90.69 205 THR A O 1
ATOM 1623 N N . ALA A 1 206 ? -21.170 -7.944 14.566 1.00 92.25 206 ALA A N 1
ATOM 1624 C CA . ALA A 1 206 ? -20.125 -8.936 14.803 1.00 92.25 206 ALA A CA 1
ATOM 1625 C C . ALA A 1 206 ? -20.510 -9.941 15.905 1.00 92.25 206 ALA A C 1
ATOM 1627 O O . ALA A 1 206 ? -20.319 -11.143 15.728 1.00 92.25 206 ALA A O 1
ATOM 1628 N N . ALA A 1 207 ? -21.073 -9.468 17.021 1.00 92.38 207 ALA A N 1
ATOM 1629 C CA . ALA A 1 207 ? -21.535 -10.313 18.117 1.00 92.38 207 ALA A CA 1
ATOM 1630 C C . ALA A 1 207 ? -22.653 -11.259 17.664 1.00 92.38 207 ALA A C 1
ATOM 1632 O O . ALA A 1 207 ? -22.608 -12.444 17.979 1.00 92.38 207 ALA A O 1
ATOM 1633 N N . GLU A 1 208 ? -23.611 -10.765 16.882 1.00 93.31 208 GLU A N 1
ATOM 1634 C CA . GLU A 1 208 ? -24.705 -11.565 16.336 1.00 93.31 208 GLU A CA 1
ATOM 1635 C C . GLU A 1 208 ? -24.202 -12.677 15.406 1.00 93.31 208 GLU A C 1
ATOM 1637 O O . GLU A 1 208 ? -24.563 -13.838 15.585 1.00 93.31 208 GLU A O 1
ATOM 1642 N N . VAL A 1 209 ? -23.298 -12.361 14.471 1.00 95.75 209 VAL A N 1
ATOM 1643 C CA . VAL A 1 209 ? -22.681 -13.374 13.594 1.00 95.75 209 VAL A CA 1
ATOM 1644 C C . VAL A 1 209 ? -21.949 -14.441 14.412 1.00 95.75 209 VAL A C 1
ATOM 1646 O O . VAL A 1 209 ? -22.077 -15.631 14.135 1.00 95.75 209 VAL A O 1
ATOM 1649 N N . LEU A 1 210 ? -21.203 -14.044 15.445 1.00 96.06 210 LEU A N 1
ATOM 1650 C CA . LEU A 1 210 ? -20.503 -14.989 16.317 1.00 96.06 210 LEU A CA 1
ATOM 1651 C C . LEU A 1 210 ? -21.477 -15.886 17.098 1.00 96.06 210 LEU A C 1
ATOM 1653 O O . LEU A 1 210 ? -21.263 -17.098 17.148 1.00 96.06 210 LEU A O 1
ATOM 1657 N N . ARG A 1 211 ? -22.570 -15.329 17.638 1.00 95.88 211 ARG A N 1
ATOM 1658 C CA . ARG A 1 211 ? -23.634 -16.107 18.299 1.00 95.88 211 ARG A CA 1
ATOM 1659 C C . ARG A 1 211 ? -24.263 -17.123 17.344 1.00 95.88 211 ARG A C 1
ATOM 1661 O O . ARG A 1 211 ? -24.446 -18.275 17.725 1.00 95.88 211 ARG A O 1
ATOM 1668 N N . GLN A 1 212 ? -24.524 -16.740 16.092 1.00 97.06 212 GLN A N 1
ATOM 1669 C CA . GLN A 1 212 ? -25.057 -17.643 15.058 1.00 97.06 212 GLN A CA 1
ATOM 1670 C C . GLN A 1 212 ? -24.095 -18.784 14.702 1.00 97.06 212 GLN A C 1
ATOM 1672 O O . GLN A 1 212 ? -24.535 -19.886 14.384 1.00 97.06 212 GLN A O 1
ATOM 1677 N N . LEU A 1 213 ? -22.785 -18.544 14.792 1.00 97.69 213 LEU A N 1
ATOM 1678 C CA . LEU A 1 213 ? -21.749 -19.565 14.611 1.00 97.69 213 LEU A CA 1
ATOM 1679 C C . LEU A 1 213 ? -21.532 -20.443 15.859 1.00 97.69 213 LEU A C 1
ATOM 1681 O O . LEU A 1 213 ? -20.685 -21.334 15.829 1.00 97.69 213 LEU A O 1
ATOM 1685 N N . GLY A 1 214 ? -22.284 -20.217 16.941 1.00 97.31 214 GLY A N 1
ATOM 1686 C CA . GLY A 1 214 ? -22.214 -21.000 18.176 1.00 97.31 214 GLY A CA 1
ATOM 1687 C C . GLY A 1 214 ? -21.186 -20.504 19.196 1.00 97.31 214 GLY A C 1
ATOM 1688 O O . GLY A 1 214 ? -20.901 -21.216 20.156 1.00 97.31 214 GLY A O 1
ATOM 1689 N N . TYR A 1 215 ? -20.626 -19.304 19.018 1.00 97.19 215 TYR A N 1
ATOM 1690 C CA . TYR A 1 215 ? -19.782 -18.683 20.039 1.00 97.19 215 TYR A CA 1
ATOM 1691 C C . TYR A 1 215 ? -20.636 -18.042 21.137 1.00 97.19 215 TYR A C 1
ATOM 1693 O O . TYR A 1 215 ? -21.607 -17.335 20.864 1.00 97.19 215 TYR A O 1
ATOM 1701 N N . GLU A 1 216 ? -20.224 -18.211 22.392 1.00 95.06 216 GLU A N 1
ATOM 1702 C CA . GLU A 1 216 ? -20.794 -17.456 23.506 1.00 95.06 216 GLU A CA 1
ATOM 1703 C C . GLU A 1 216 ? -20.223 -16.031 23.520 1.00 95.06 216 GLU A C 1
ATOM 1705 O O . GLU A 1 216 ? -19.033 -15.821 23.757 1.00 95.06 216 GLU A O 1
ATOM 1710 N N . VAL A 1 217 ? -21.077 -15.036 23.258 1.00 92.81 217 VAL A N 1
ATOM 1711 C CA . VAL A 1 217 ? -20.708 -13.612 23.259 1.00 92.81 217 VAL A CA 1
ATOM 1712 C C . VAL A 1 217 ? -21.693 -12.820 24.113 1.00 92.81 217 VAL A C 1
ATOM 1714 O O . VAL A 1 217 ? -22.867 -12.668 23.755 1.00 92.81 217 VAL A O 1
ATOM 1717 N N . SER A 1 218 ? -21.210 -12.279 25.232 1.00 86.62 218 SER A N 1
ATOM 1718 C CA . SER A 1 218 ? -21.978 -11.420 26.133 1.00 86.62 218 SER A CA 1
ATOM 1719 C C . SER A 1 218 ? -21.767 -9.942 25.806 1.00 86.62 218 SER A C 1
ATOM 1721 O O . SER A 1 218 ? -20.649 -9.486 25.561 1.00 86.62 218 SER A O 1
ATOM 1723 N N . SER A 1 219 ? -22.858 -9.176 25.804 1.00 79.56 219 SER A N 1
ATOM 1724 C CA . SER A 1 219 ? -22.767 -7.720 25.696 1.00 79.56 219 SER A CA 1
ATOM 1725 C C . SER A 1 219 ? -22.157 -7.144 26.982 1.00 79.56 219 SER A C 1
ATOM 1727 O O . SER A 1 219 ? -22.422 -7.664 28.072 1.00 79.56 219 SER A O 1
ATOM 1729 N N . PRO A 1 220 ? -21.341 -6.079 26.894 1.00 78.31 220 PRO A N 1
ATOM 1730 C CA . PRO A 1 220 ? -20.792 -5.435 28.080 1.00 78.31 220 PRO A CA 1
ATOM 1731 C C . PRO A 1 220 ? -21.921 -4.909 28.982 1.00 78.31 220 PRO A C 1
ATOM 1733 O O . PRO A 1 220 ? -22.911 -4.361 28.506 1.00 78.31 220 PRO A O 1
ATOM 1736 N N . GLN A 1 221 ? -21.763 -5.084 30.298 1.00 66.62 221 GLN A N 1
ATOM 1737 C CA . GLN A 1 221 ? -22.775 -4.738 31.312 1.00 66.62 221 GLN A CA 1
ATOM 1738 C C . GLN A 1 221 ? -23.050 -3.231 31.406 1.00 66.62 221 GLN A C 1
ATOM 1740 O O . GLN A 1 221 ? -24.140 -2.826 31.801 1.00 66.62 221 GLN A O 1
ATOM 1745 N N . ASN A 1 222 ? -22.080 -2.408 31.006 1.00 60.28 222 ASN A N 1
ATOM 1746 C CA . ASN A 1 222 ? -22.254 -0.973 30.836 1.00 60.28 222 ASN A CA 1
ATOM 1747 C C . ASN A 1 222 ? -22.370 -0.675 29.340 1.00 60.28 222 ASN A C 1
ATOM 1749 O O . ASN A 1 222 ? -21.557 -1.177 28.560 1.00 60.28 222 ASN A O 1
ATOM 1753 N N . GLN A 1 223 ? -23.330 0.176 28.955 1.00 52.00 223 GLN A N 1
ATOM 1754 C CA . GLN A 1 223 ? -23.336 0.839 27.650 1.00 52.00 223 GLN A CA 1
ATOM 1755 C C . GLN A 1 223 ? -22.059 1.678 27.544 1.00 52.00 223 GLN A C 1
ATOM 1757 O O . GLN A 1 223 ? -22.027 2.859 27.877 1.00 52.00 223 GLN A O 1
ATOM 1762 N N . ILE A 1 224 ? -20.967 1.051 27.120 1.00 55.16 224 ILE A N 1
ATOM 1763 C CA . ILE A 1 224 ? -19.893 1.789 26.482 1.00 55.16 224 ILE A CA 1
ATOM 1764 C C . ILE A 1 224 ? -20.553 2.337 25.225 1.00 55.16 224 ILE A C 1
ATOM 1766 O O . ILE A 1 224 ? -21.093 1.558 24.438 1.00 55.16 224 ILE A O 1
ATOM 1770 N N . ASP A 1 225 ? -20.585 3.659 25.093 1.00 53.22 225 ASP A N 1
ATOM 1771 C CA . ASP A 1 225 ? -21.066 4.337 23.895 1.00 53.22 225 ASP A CA 1
ATOM 1772 C C . ASP A 1 225 ? -20.104 3.963 22.757 1.00 53.22 225 ASP A C 1
ATOM 1774 O O . ASP A 1 225 ? -19.072 4.596 22.520 1.00 53.22 225 ASP A O 1
ATOM 1778 N N . LEU A 1 226 ? -20.347 2.794 22.161 1.00 54.41 226 LEU A N 1
ATOM 1779 C CA . LEU A 1 226 ? -19.546 2.273 21.072 1.00 54.41 226 LEU A CA 1
ATOM 1780 C C . LEU A 1 226 ? -19.723 3.249 19.912 1.00 54.41 226 LEU A C 1
ATOM 1782 O O . LEU A 1 226 ? -20.852 3.668 19.652 1.00 54.41 226 LEU A O 1
ATOM 1786 N N . PRO A 1 227 ? -18.643 3.637 19.212 1.00 53.84 227 PRO A N 1
ATOM 1787 C CA . PRO A 1 227 ? -18.731 4.621 18.146 1.00 53.84 227 PRO A CA 1
ATOM 1788 C C . PRO A 1 227 ? -19.745 4.136 17.107 1.00 53.84 227 PRO A C 1
ATOM 1790 O O . PRO A 1 227 ? -19.455 3.222 16.340 1.00 53.84 227 PRO A O 1
ATOM 1793 N N . GLY A 1 228 ? -20.936 4.739 17.121 1.00 50.75 228 GLY A N 1
ATOM 1794 C CA . GLY A 1 228 ? -22.091 4.243 16.387 1.00 50.75 228 GLY A CA 1
ATOM 1795 C C . GLY A 1 228 ? -21.838 4.076 14.888 1.00 50.75 228 GLY A C 1
ATOM 1796 O O . GLY A 1 228 ? -20.970 4.729 14.285 1.00 50.75 228 GLY A O 1
ATOM 1797 N N . ARG A 1 229 ? -22.649 3.202 14.284 1.00 50.75 229 ARG A N 1
ATOM 1798 C CA . ARG A 1 229 ? -22.691 2.932 12.844 1.00 50.75 229 ARG A CA 1
ATOM 1799 C C . ARG A 1 229 ? -22.782 4.256 12.077 1.00 50.75 229 ARG A C 1
ATOM 1801 O O . ARG A 1 229 ? -23.654 5.078 12.355 1.00 50.75 229 ARG A O 1
ATOM 1808 N N . ARG A 1 230 ? -21.887 4.501 11.112 1.00 50.62 230 ARG A N 1
ATOM 1809 C CA . ARG A 1 230 ? -22.036 5.672 10.229 1.00 50.62 230 ARG A CA 1
ATOM 1810 C C . ARG A 1 230 ? -23.244 5.449 9.309 1.00 50.62 230 ARG A C 1
ATOM 1812 O O . ARG A 1 230 ? -23.294 4.399 8.673 1.00 50.62 230 ARG A O 1
ATOM 1819 N N . PRO A 1 231 ? -24.150 6.426 9.152 1.00 38.81 231 PRO A N 1
ATOM 1820 C CA . PRO A 1 231 ? -25.041 6.460 7.999 1.00 38.81 231 PRO A CA 1
ATOM 1821 C C . PRO A 1 231 ? -24.206 6.631 6.718 1.00 38.81 231 PRO A C 1
ATOM 1823 O O . PRO A 1 231 ? -23.284 7.451 6.706 1.00 38.81 231 PRO A O 1
ATOM 1826 N N . GLY A 1 232 ? -24.525 5.893 5.650 1.00 43.88 232 GLY A N 1
ATOM 1827 C CA . GLY A 1 232 ? -23.958 6.126 4.312 1.00 43.88 232 GLY A CA 1
ATOM 1828 C C . GLY A 1 232 ? -22.815 5.207 3.871 1.00 43.88 232 GLY A C 1
ATOM 1829 O O . GLY A 1 232 ? -21.955 5.648 3.109 1.00 43.88 232 GLY A O 1
ATOM 1830 N N . TRP A 1 233 ? -22.802 3.957 4.336 1.00 38.31 233 TRP A N 1
ATOM 1831 C CA . TRP A 1 233 ? -22.454 2.864 3.422 1.00 38.31 233 TRP A CA 1
ATOM 1832 C C . TRP A 1 233 ? -23.674 2.544 2.563 1.00 38.31 233 TRP A C 1
ATOM 1834 O O . TRP A 1 233 ? -24.789 2.584 3.135 1.00 38.31 233 TRP A O 1
#

Sequence (233 aa):
MDSNQFEAKFAAFQQQVTDLIAATVSDHLVTGFSFCNPDTCMGSFELLAPLSYKIPETGGAELHVNCKITLDRTDSFLSTHSSSYGVRFVYGPKKKRKVHPIVRFEYLRGSQKRPSAHIHVSSNSPALAMLLERNKQSEAGFEQQNLHYPTGGHHFRVCLEDVIQFCITELGFMGKSGWQMHVEAGRHEFLKHQINAVVKQDCETAAEVLRQLGYEVSSPQNQIDLPGRRPGW

Organism: NCBI:txid2804918

Secondary structure (DSSP, 8-state):
--HHHHHHHHHHHHHHHHHHHHHHT-S--EEEEEEEETTTTEEEEEEEEESS---TTT-EEEEEEEEEEEE-TTSSSEEEEEEEEEEEEEES-GGG-EEEEEEEEEEETT-SSS-SEEEEE-TT-HHHHHHHHHTT-HHHHH-GGG------STTSPPPHHHHHHHHHHTS---PPTTHHHHHHHHHHHHHHHHHHHHHTTSHHHHHHHHHHTT---PPPSS-----PPPS--

Radius of gyration: 20.08 Å; chains: 1; bounding box: 44×39×58 Å

Foldseek 3Di:
DALVVLVVVLVVVVVLVVVLCCQKAAVDKDWPDWDADSVQSKIKTKIWGFRDPDDAAAWGKIWIKIWIWHADPVSPDIDTQKIKTFMWIWHHDPVDIDIDTAKIWMAHPPDPPDPRTDMDHDPLDPSLCVQLVVLVNNVCSVVVVPQDDDQAPPPDGDDNLSVSCSCCPRSNGDIDVPSVVSSVVRSVVVVVVVVVVVCLAPVVVVQVVCVVVVDDDDDDPDPPVRNYHDPDD

pLDDT: mean 87.32, std 12.31, range [38.31, 98.12]